Protein AF-A0A165I721-F1 (afdb_monomer_lite)

Organism: NCBI:txid1353952

Structure (mmCIF, N/CA/C/O backbone):
data_AF-A0A165I721-F1
#
_entry.id   AF-A0A165I721-F1
#
loop_
_atom_site.group_PDB
_atom_site.id
_atom_site.type_symbol
_atom_site.label_atom_id
_atom_site.label_alt_id
_atom_site.label_comp_id
_atom_site.label_asym_id
_atom_site.label_entity_id
_atom_site.label_seq_id
_atom_site.pdbx_PDB_ins_code
_atom_site.Cartn_x
_atom_site.Cartn_y
_atom_site.Cartn_z
_atom_site.occupancy
_atom_site.B_iso_or_equiv
_atom_site.auth_seq_id
_atom_site.auth_comp_id
_atom_site.auth_asym_id
_atom_site.auth_atom_id
_atom_site.pdbx_PDB_model_num
ATOM 1 N N . MET A 1 1 ? 39.866 16.553 24.365 1.00 41.62 1 MET A N 1
ATOM 2 C CA . MET A 1 1 ? 39.875 16.374 22.899 1.00 41.62 1 MET A CA 1
ATOM 3 C C . MET A 1 1 ? 40.287 14.942 22.625 1.00 41.62 1 MET A C 1
ATOM 5 O O . MET A 1 1 ? 41.476 14.657 22.635 1.00 41.62 1 MET A O 1
ATOM 9 N N . SER A 1 2 ? 39.315 14.045 22.477 1.00 32.97 2 SER A N 1
ATOM 10 C CA . SER A 1 2 ? 39.569 12.617 22.268 1.00 32.97 2 SER A CA 1
ATOM 11 C C . SER A 1 2 ? 38.750 12.161 21.070 1.00 32.97 2 SER A C 1
ATOM 13 O O . SER A 1 2 ? 37.537 12.356 21.037 1.00 32.97 2 SER A O 1
ATOM 15 N N . ALA A 1 3 ? 39.459 11.656 20.065 1.00 34.53 3 ALA A N 1
ATOM 16 C CA . ALA A 1 3 ? 38.940 11.250 18.772 1.00 34.53 3 ALA A CA 1
ATOM 17 C C . ALA A 1 3 ? 38.165 9.927 18.875 1.00 34.53 3 ALA A C 1
ATOM 19 O O . ALA A 1 3 ? 38.650 8.961 19.461 1.00 34.53 3 ALA A O 1
ATOM 20 N N . LEU A 1 4 ? 36.973 9.894 18.277 1.00 37.25 4 LEU A N 1
ATOM 21 C CA . LEU A 1 4 ? 36.196 8.683 18.026 1.00 37.25 4 LEU A CA 1
ATOM 22 C C . LEU A 1 4 ? 36.642 8.091 16.682 1.00 37.25 4 LEU A C 1
ATOM 24 O O . LEU A 1 4 ? 36.409 8.684 15.631 1.00 37.25 4 LEU A O 1
ATOM 28 N N . PHE A 1 5 ? 37.290 6.928 16.726 1.00 34.19 5 PHE A N 1
ATOM 29 C CA . PHE A 1 5 ? 37.508 6.061 15.569 1.00 34.19 5 PHE A CA 1
ATOM 30 C C . PHE A 1 5 ? 36.235 5.235 15.332 1.00 34.19 5 PHE A C 1
ATOM 32 O O . PHE A 1 5 ? 35.884 4.401 16.163 1.00 34.19 5 PHE A O 1
ATOM 39 N N . LEU A 1 6 ? 35.550 5.453 14.205 1.00 36.47 6 LEU A N 1
ATOM 40 C CA . LEU A 1 6 ? 34.553 4.519 13.678 1.00 36.47 6 LEU A CA 1
ATOM 41 C C . LEU A 1 6 ? 35.248 3.542 12.726 1.00 36.47 6 LEU A C 1
ATOM 43 O O . LEU A 1 6 ? 35.701 3.922 11.648 1.00 36.47 6 LEU A O 1
ATOM 47 N N . THR A 1 7 ? 35.318 2.277 13.126 1.00 35.72 7 THR A N 1
ATOM 48 C CA . THR A 1 7 ? 35.703 1.155 12.268 1.00 35.72 7 THR A CA 1
ATOM 49 C C . THR A 1 7 ? 34.500 0.721 11.435 1.00 35.72 7 THR A C 1
ATOM 51 O O . THR A 1 7 ? 33.523 0.210 11.978 1.00 35.72 7 THR A O 1
ATOM 54 N N . TRP A 1 8 ? 34.573 0.908 10.117 1.00 33.88 8 TRP A N 1
ATOM 55 C CA . TRP A 1 8 ? 33.674 0.262 9.161 1.00 33.88 8 TRP A CA 1
ATOM 56 C C . TRP A 1 8 ? 34.221 -1.128 8.833 1.00 33.88 8 TRP A C 1
ATOM 58 O O . TRP A 1 8 ? 35.304 -1.260 8.266 1.00 33.88 8 TRP A O 1
ATOM 68 N N . GLN A 1 9 ? 33.481 -2.161 9.219 1.00 30.95 9 GLN A N 1
ATOM 69 C CA . GLN A 1 9 ? 33.774 -3.557 8.909 1.00 30.95 9 GLN A CA 1
ATOM 70 C C . GLN A 1 9 ? 32.976 -3.941 7.654 1.00 30.95 9 GLN A C 1
ATOM 72 O O . GLN A 1 9 ? 31.749 -3.979 7.681 1.00 30.95 9 GLN A O 1
ATOM 77 N N . LEU A 1 10 ? 33.674 -4.169 6.540 1.00 37.41 10 LEU A N 1
ATOM 78 C CA . LEU A 1 10 ? 33.115 -4.752 5.314 1.00 37.41 10 LEU A CA 1
ATOM 79 C C . LEU A 1 10 ? 32.890 -6.261 5.521 1.00 37.41 10 LEU A C 1
ATOM 81 O O . LEU A 1 10 ? 33.800 -6.920 6.032 1.00 37.41 10 LEU A O 1
ATOM 85 N N . PRO A 1 11 ? 31.758 -6.848 5.091 1.00 35.34 11 PRO A N 1
ATOM 86 C CA . PRO A 1 11 ? 31.660 -8.291 4.968 1.00 35.34 11 PRO A CA 1
ATOM 87 C C . PRO A 1 11 ? 32.423 -8.760 3.725 1.00 35.34 11 PRO A C 1
ATOM 89 O O . PRO A 1 11 ? 32.224 -8.277 2.611 1.00 35.34 11 PRO A O 1
ATOM 92 N N . THR A 1 12 ? 33.311 -9.721 3.947 1.00 35.66 12 THR A N 1
ATOM 93 C CA . THR A 1 12 ? 34.029 -10.501 2.941 1.00 35.66 12 THR A CA 1
ATOM 94 C C . THR A 1 12 ? 33.061 -11.340 2.107 1.00 35.66 12 THR A C 1
ATOM 96 O O . THR A 1 12 ? 32.287 -12.118 2.662 1.00 35.66 12 THR A O 1
ATOM 99 N N . LEU A 1 13 ? 33.147 -11.217 0.779 1.00 34.25 13 LEU A N 1
ATOM 100 C CA . LEU A 1 13 ? 32.562 -12.147 -0.189 1.00 34.25 13 LEU A CA 1
ATOM 101 C C . LEU A 1 13 ? 33.213 -13.524 -0.013 1.00 34.25 13 LEU A C 1
ATOM 103 O O . LEU A 1 13 ? 34.342 -13.743 -0.450 1.00 34.25 13 LEU A O 1
ATOM 107 N N . ALA A 1 14 ? 32.497 -14.431 0.643 1.00 35.09 14 ALA A N 1
ATOM 108 C CA . ALA A 1 14 ? 32.771 -15.856 0.610 1.00 35.09 14 ALA A CA 1
ATOM 109 C C . ALA A 1 14 ? 31.681 -16.535 -0.228 1.00 35.09 14 ALA A C 1
ATOM 111 O O . ALA A 1 14 ? 30.500 -16.433 0.086 1.00 35.09 14 ALA A O 1
ATOM 112 N N . ASP A 1 15 ? 32.135 -17.171 -1.304 1.00 40.34 15 ASP A N 1
ATOM 113 C CA . ASP A 1 15 ? 31.728 -18.506 -1.740 1.00 40.34 15 ASP A CA 1
ATOM 114 C C . ASP A 1 15 ? 30.214 -18.792 -1.805 1.00 40.34 15 ASP A C 1
ATOM 116 O O . ASP A 1 15 ? 29.583 -19.204 -0.833 1.00 40.34 15 ASP A O 1
ATOM 120 N N . ALA A 1 16 ? 29.633 -18.626 -2.996 1.00 35.47 16 ALA A N 1
ATOM 121 C CA . ALA A 1 16 ? 28.347 -19.221 -3.340 1.00 35.47 16 ALA A CA 1
ATOM 122 C C . ALA A 1 16 ? 28.548 -20.094 -4.573 1.00 35.47 16 ALA A C 1
ATOM 124 O O . ALA A 1 16 ? 28.790 -19.612 -5.683 1.00 35.47 16 ALA A O 1
ATOM 125 N N . GLY A 1 17 ? 28.527 -21.397 -4.310 1.00 31.94 17 GLY A N 1
ATOM 126 C CA . GLY A 1 17 ? 28.775 -22.451 -5.265 1.00 31.94 17 GLY A CA 1
ATOM 127 C C . GLY A 1 17 ? 27.776 -22.480 -6.413 1.00 31.94 17 GLY A C 1
ATOM 128 O O . GLY A 1 17 ? 26.607 -22.117 -6.301 1.00 31.94 17 GLY A O 1
ATOM 129 N N . VAL A 1 18 ? 28.299 -22.992 -7.518 1.00 46.69 18 VAL A N 1
ATOM 130 C CA . VAL A 1 18 ? 27.568 -23.584 -8.630 1.00 46.69 18 VAL A CA 1
ATOM 131 C C . VAL A 1 18 ? 26.555 -24.592 -8.079 1.00 46.69 18 VAL A C 1
ATOM 133 O O . VAL A 1 18 ? 26.940 -25.606 -7.498 1.00 46.69 18 VAL A O 1
ATOM 136 N N . GLN A 1 19 ? 25.269 -24.321 -8.276 1.00 35.66 19 GLN A N 1
ATOM 137 C CA . GLN A 1 19 ? 24.230 -25.341 -8.252 1.00 35.66 19 GLN A CA 1
ATOM 138 C C . GLN A 1 19 ? 23.415 -25.219 -9.534 1.00 35.66 19 GLN A C 1
ATOM 140 O O . GLN A 1 19 ? 22.628 -24.290 -9.709 1.00 35.66 19 GLN A O 1
ATOM 145 N N . ASP A 1 20 ? 23.659 -26.181 -10.425 1.00 43.75 20 ASP A N 1
ATOM 146 C CA . ASP A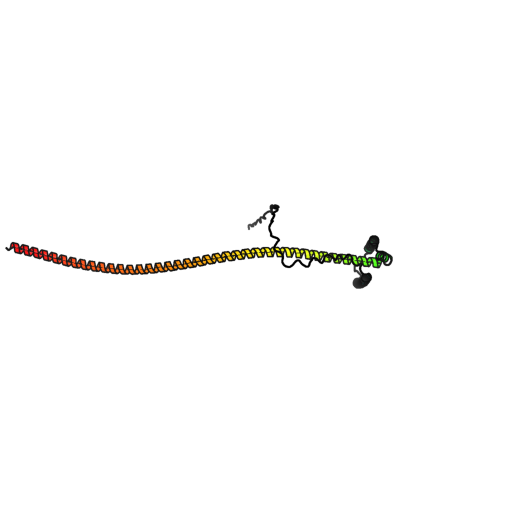 1 20 ? 22.724 -26.606 -11.456 1.00 43.75 20 ASP A CA 1
ATOM 147 C C . ASP A 1 20 ? 21.402 -26.971 -10.775 1.00 43.75 20 ASP A C 1
ATOM 149 O O . ASP A 1 20 ? 21.306 -27.950 -10.033 1.00 43.75 20 ASP A O 1
ATOM 153 N N . GLY A 1 21 ? 20.396 -26.133 -10.993 1.00 37.84 21 GLY A N 1
ATOM 154 C CA . GLY A 1 21 ? 19.018 -26.376 -10.605 1.00 37.84 21 GLY A CA 1
ATOM 155 C C . GLY A 1 21 ? 18.175 -26.454 -11.863 1.00 37.84 21 GLY A C 1
ATOM 156 O O . GLY A 1 21 ? 17.749 -25.430 -12.391 1.00 37.84 21 GLY A O 1
ATOM 157 N N . GLU A 1 22 ? 17.963 -27.676 -12.343 1.00 40.38 22 GLU A N 1
ATOM 158 C CA . GLU A 1 22 ? 16.930 -28.002 -13.317 1.00 40.38 22 GLU A CA 1
ATOM 159 C C . GLU A 1 22 ? 15.575 -27.470 -12.825 1.00 40.38 22 GLU A C 1
ATOM 161 O O . GLU A 1 22 ? 15.053 -27.907 -11.801 1.00 40.38 22 GLU A O 1
ATOM 166 N N . LEU A 1 23 ? 14.977 -26.548 -13.578 1.00 40.91 23 LEU A N 1
ATOM 167 C CA . LEU A 1 23 ? 13.542 -26.282 -13.523 1.00 40.91 23 LEU A CA 1
ATOM 168 C C . LEU A 1 23 ? 12.938 -26.682 -14.865 1.00 40.91 23 LEU A C 1
ATOM 170 O O . LEU A 1 23 ? 12.614 -25.869 -15.726 1.00 40.91 23 LEU A O 1
ATOM 174 N N . SER A 1 24 ? 12.829 -28.002 -15.009 1.00 44.28 24 SER A N 1
ATOM 175 C CA . SER A 1 24 ? 11.813 -28.663 -15.816 1.00 44.28 24 SER A CA 1
ATOM 176 C C . SER A 1 24 ? 10.434 -28.237 -15.312 1.00 44.28 24 SER A C 1
ATOM 178 O O . SER A 1 24 ? 10.112 -28.467 -14.147 1.00 44.28 24 SER A O 1
ATOM 180 N N . GLY A 1 25 ? 9.607 -27.680 -16.196 1.00 42.38 25 GLY A N 1
ATOM 181 C CA . GLY A 1 25 ? 8.176 -27.519 -15.943 1.00 42.38 25 GLY A CA 1
ATOM 182 C C . GLY A 1 25 ? 7.651 -26.101 -16.119 1.00 42.38 25 GLY A C 1
ATOM 183 O O . GLY A 1 25 ? 7.079 -25.543 -15.189 1.00 42.38 25 GLY A O 1
ATOM 184 N N . VAL A 1 26 ? 7.785 -25.541 -17.322 1.00 37.69 26 VAL A N 1
ATOM 185 C CA . VAL A 1 26 ? 6.783 -24.595 -17.821 1.00 37.69 26 VAL A CA 1
ATOM 186 C C . VAL A 1 26 ? 6.261 -25.158 -19.135 1.00 37.69 26 VAL A C 1
ATOM 188 O O . VAL A 1 26 ? 7.014 -25.407 -20.069 1.00 37.69 26 VAL A O 1
ATOM 191 N N . ASP A 1 27 ? 4.969 -25.443 -19.111 1.00 37.25 27 ASP A N 1
ATOM 192 C CA . ASP A 1 27 ? 4.138 -25.994 -20.169 1.00 37.25 27 ASP A CA 1
ATOM 193 C C . ASP A 1 27 ? 4.141 -25.047 -21.387 1.00 37.25 27 ASP A C 1
ATOM 195 O O . ASP A 1 27 ? 3.600 -23.943 -21.338 1.00 37.25 27 ASP A O 1
ATOM 199 N N . GLU A 1 28 ? 4.809 -25.447 -22.472 1.00 41.84 28 GLU A N 1
ATOM 200 C CA . GLU A 1 28 ? 4.981 -24.666 -23.712 1.00 41.84 28 GLU A CA 1
ATOM 201 C C . GLU A 1 28 ? 3.754 -24.718 -24.647 1.00 41.84 28 GLU A C 1
ATOM 203 O O . GLU A 1 28 ? 3.860 -24.412 -25.835 1.00 41.84 28 GLU A O 1
ATOM 208 N N . SER A 1 29 ? 2.573 -25.101 -24.150 1.00 44.00 29 SER A N 1
ATOM 209 C CA . SER A 1 29 ? 1.405 -25.364 -25.002 1.00 44.00 29 SER A CA 1
ATOM 210 C C . SER A 1 29 ? 0.403 -24.205 -25.170 1.00 44.00 29 SER A C 1
ATOM 212 O O . SER A 1 29 ? -0.446 -24.292 -26.054 1.00 44.00 29 SER A O 1
ATOM 214 N N . ASP A 1 30 ? 0.557 -23.074 -24.464 1.00 39.94 30 ASP A N 1
ATOM 215 C CA . ASP A 1 30 ? -0.438 -21.974 -24.466 1.00 39.94 30 ASP A CA 1
ATOM 216 C C . ASP A 1 30 ? 0.064 -20.600 -24.971 1.00 39.94 30 ASP A C 1
ATOM 218 O O . ASP A 1 30 ? -0.504 -19.552 -24.659 1.00 39.94 30 ASP A O 1
ATOM 222 N N . ILE A 1 31 ? 1.083 -20.568 -25.840 1.00 42.50 31 ILE A N 1
ATOM 223 C CA . ILE A 1 31 ? 1.447 -19.353 -26.605 1.00 42.50 31 ILE A CA 1
ATOM 224 C C . ILE A 1 31 ? 1.235 -19.590 -28.106 1.00 42.50 31 ILE A C 1
ATOM 226 O O . ILE A 1 31 ? 2.128 -19.442 -28.938 1.00 42.50 31 ILE A O 1
ATOM 230 N N . HIS A 1 32 ? 0.003 -19.938 -28.473 1.00 39.12 32 HIS A N 1
ATOM 231 C CA . HIS A 1 32 ? -0.486 -19.824 -29.845 1.00 39.12 32 HIS A CA 1
ATOM 232 C C . HIS A 1 32 ? -1.524 -18.707 -29.916 1.00 39.12 32 HIS A C 1
ATOM 234 O O . HIS A 1 32 ? -2.701 -18.905 -29.637 1.00 39.12 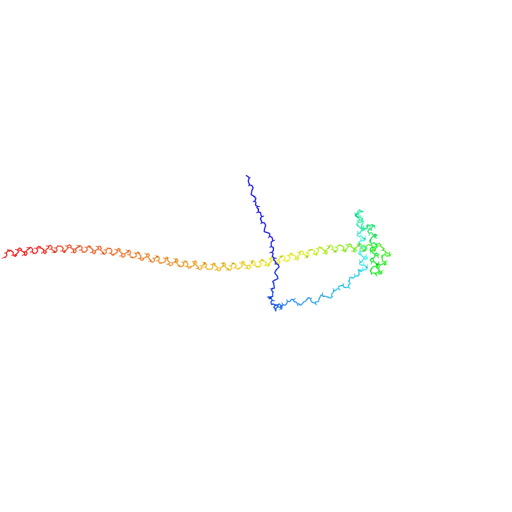32 HIS A O 1
ATOM 240 N N . GLY A 1 33 ? -1.091 -17.509 -30.310 1.00 34.53 33 GLY A N 1
ATOM 241 C CA . GLY A 1 33 ? -2.025 -16.404 -30.485 1.00 34.53 33 GLY A CA 1
ATOM 242 C C . GLY A 1 33 ? -1.369 -15.081 -30.838 1.00 34.53 33 GLY A C 1
ATOM 243 O O . GLY A 1 33 ? -1.264 -14.209 -29.991 1.00 34.53 33 GLY A O 1
ATOM 244 N N . LEU A 1 34 ? -1.047 -14.926 -32.126 1.00 39.25 34 LEU A N 1
ATOM 245 C CA . LEU A 1 34 ? -0.856 -13.648 -32.827 1.00 39.25 34 LEU A CA 1
ATOM 246 C C . LEU A 1 34 ? 0.491 -12.940 -32.588 1.00 39.25 34 LEU A C 1
ATOM 248 O O . LEU A 1 34 ? 0.642 -12.086 -31.722 1.00 39.25 34 LEU A O 1
ATOM 252 N N . GLY A 1 35 ? 1.460 -13.243 -33.459 1.00 34.66 35 GLY A N 1
ATOM 253 C CA . GLY A 1 35 ? 2.670 -12.425 -33.608 1.00 34.66 35 GLY A CA 1
ATOM 254 C C . GLY A 1 35 ? 3.786 -13.032 -34.462 1.00 34.66 35 GLY A C 1
ATOM 255 O O . GLY A 1 35 ? 4.641 -12.302 -34.950 1.00 34.66 35 GLY A O 1
ATOM 256 N N . ALA A 1 36 ? 3.773 -14.346 -34.702 1.00 36.78 36 ALA A N 1
ATOM 257 C CA . ALA A 1 36 ? 4.792 -15.040 -35.492 1.00 36.78 36 ALA A CA 1
ATOM 258 C C . ALA A 1 36 ? 4.285 -15.376 -36.904 1.00 36.78 36 ALA A C 1
ATOM 260 O O . ALA A 1 36 ? 4.042 -16.529 -37.244 1.00 36.78 36 ALA A O 1
ATOM 261 N N . SER A 1 37 ? 4.068 -14.359 -37.736 1.00 38.28 37 SER A N 1
ATOM 262 C CA . SER A 1 37 ? 3.845 -14.530 -39.179 1.00 38.28 37 SER A CA 1
ATOM 263 C C . SER A 1 37 ? 4.225 -13.249 -39.917 1.00 38.28 37 SER A C 1
ATOM 265 O O . SER A 1 37 ? 3.341 -12.606 -40.465 1.00 38.28 37 SER A O 1
ATOM 267 N N . GLN A 1 38 ? 5.504 -12.836 -39.870 1.00 37.50 38 GLN A N 1
ATOM 268 C CA . GLN A 1 38 ? 6.088 -11.889 -40.849 1.00 37.50 38 GLN A CA 1
ATOM 269 C C . GLN A 1 38 ? 7.611 -11.638 -40.725 1.00 37.50 38 GLN A C 1
ATOM 271 O O . GLN A 1 38 ? 8.084 -10.546 -41.011 1.00 37.50 38 GLN A O 1
ATOM 276 N N . LEU A 1 39 ? 8.421 -12.632 -40.338 1.00 34.75 39 LEU A N 1
ATOM 277 C CA . LEU A 1 39 ? 9.894 -12.500 -40.391 1.00 34.75 39 LEU A CA 1
ATOM 278 C C . LEU A 1 39 ? 10.595 -13.709 -41.035 1.00 34.75 39 LEU A C 1
ATOM 280 O O . LEU A 1 39 ? 11.742 -14.007 -40.724 1.00 34.75 39 LEU A O 1
ATOM 284 N N . SER A 1 40 ? 9.914 -14.389 -41.965 1.00 37.00 40 SER A N 1
ATOM 285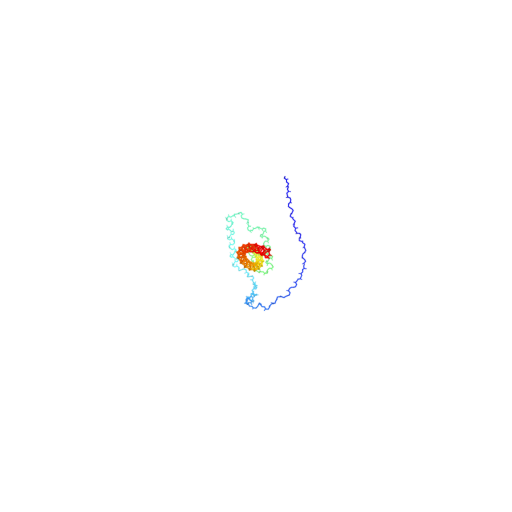 C CA . SER A 1 40 ? 10.500 -15.456 -42.795 1.00 37.00 40 SER A CA 1
ATOM 286 C C . SER A 1 40 ? 10.633 -15.065 -44.276 1.00 37.00 40 SER A C 1
ATOM 288 O O . SER A 1 40 ? 10.642 -15.935 -45.139 1.00 37.00 40 SER A O 1
ATOM 290 N N . GLU A 1 41 ? 10.767 -13.771 -44.573 1.00 38.78 41 GLU A N 1
ATOM 291 C CA . GLU A 1 41 ? 11.138 -13.249 -45.899 1.00 38.78 41 GLU A CA 1
ATOM 292 C C . GLU A 1 41 ? 12.044 -12.019 -45.729 1.00 38.78 41 GLU A C 1
ATOM 294 O O . GLU A 1 41 ? 11.656 -10.885 -45.978 1.00 38.78 41 GLU A O 1
ATOM 299 N N . ALA A 1 42 ? 13.258 -12.222 -45.219 1.00 36.38 42 ALA A N 1
ATOM 300 C CA . ALA A 1 42 ? 14.308 -11.196 -45.263 1.00 36.38 42 ALA A CA 1
ATOM 301 C C . ALA A 1 42 ? 15.718 -11.807 -45.273 1.00 36.38 42 ALA A C 1
ATOM 303 O O . ALA A 1 42 ? 16.664 -11.180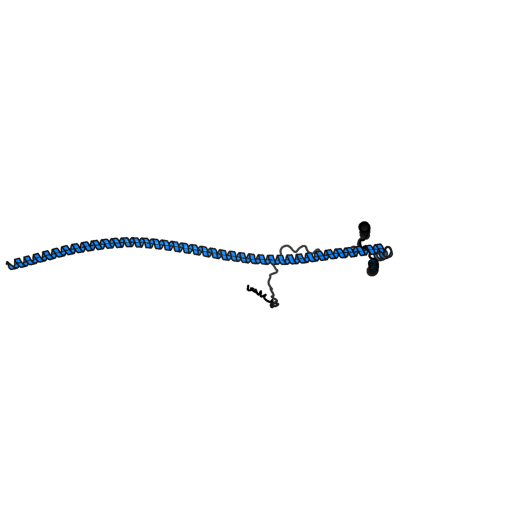 -44.809 1.00 36.38 42 ALA A O 1
ATOM 304 N N . ASN A 1 43 ? 15.858 -13.041 -45.771 1.00 36.38 43 ASN A N 1
ATOM 305 C CA . ASN A 1 43 ? 17.148 -13.735 -45.829 1.00 36.38 43 ASN A CA 1
ATOM 306 C C . ASN A 1 43 ? 17.701 -13.911 -47.253 1.00 36.38 43 ASN A C 1
ATOM 308 O O . ASN A 1 43 ? 18.696 -14.601 -47.429 1.00 36.38 43 ASN A O 1
ATOM 312 N N . ASP A 1 44 ? 17.112 -13.231 -48.240 1.00 36.59 44 ASP A N 1
ATOM 313 C CA . ASP A 1 44 ? 17.573 -13.222 -49.635 1.00 36.59 44 ASP A CA 1
ATOM 314 C C . ASP A 1 44 ? 17.937 -11.808 -50.101 1.00 36.59 44 ASP A C 1
ATOM 316 O O . ASP A 1 44 ? 17.482 -11.333 -51.131 1.00 36.59 44 ASP A O 1
ATOM 320 N N . LEU A 1 45 ? 18.779 -11.108 -49.343 1.00 36.22 45 LEU A N 1
ATOM 321 C CA . LEU A 1 45 ? 19.548 -9.978 -49.868 1.00 36.22 45 LEU A CA 1
ATOM 322 C C . LEU A 1 45 ? 20.916 -9.972 -49.194 1.00 36.22 45 LEU A C 1
ATOM 324 O O . LEU A 1 45 ? 21.243 -9.104 -48.390 1.00 36.22 45 LEU A O 1
ATOM 328 N N . VAL A 1 46 ? 21.748 -10.951 -49.546 1.00 35.50 46 VAL A N 1
ATOM 329 C CA . VAL A 1 46 ? 23.183 -10.674 -49.597 1.00 35.50 46 VAL A CA 1
ATOM 330 C C . VAL A 1 46 ? 23.343 -9.636 -50.712 1.00 35.50 46 VAL A C 1
ATOM 332 O O . VAL A 1 46 ? 23.036 -9.971 -51.860 1.00 35.50 46 VAL A O 1
ATOM 335 N N . PRO A 1 47 ? 23.804 -8.395 -50.465 1.00 35.31 47 PRO A N 1
ATOM 336 C CA . PRO A 1 47 ? 24.321 -7.592 -51.555 1.00 35.31 47 PRO A CA 1
ATOM 337 C C . PRO A 1 47 ? 25.659 -8.221 -51.954 1.00 35.31 47 PRO A C 1
ATOM 339 O O . PRO A 1 47 ? 26.735 -7.767 -51.574 1.00 35.31 47 PRO A O 1
ATOM 342 N N . SER A 1 48 ? 25.594 -9.311 -52.720 1.00 41.66 48 SER A N 1
ATOM 343 C CA . SER A 1 48 ? 26.719 -9.886 -53.457 1.00 41.66 48 SER A CA 1
ATOM 344 C C . SER A 1 48 ? 27.022 -8.985 -54.648 1.00 41.66 48 SER A C 1
ATOM 346 O O . SER A 1 48 ? 26.894 -9.395 -55.794 1.00 41.66 48 SER A O 1
ATOM 348 N N . GLN A 1 49 ? 27.320 -7.726 -54.355 1.00 36.81 49 GLN A N 1
ATOM 349 C CA . GLN A 1 49 ? 27.823 -6.686 -55.236 1.00 36.81 49 GLN A CA 1
ATOM 350 C C . GLN A 1 49 ? 27.971 -5.456 -54.339 1.00 36.81 49 GLN A C 1
ATOM 352 O O . GLN A 1 49 ? 27.055 -4.646 -54.208 1.00 36.81 49 GLN A O 1
ATOM 357 N N . LEU A 1 50 ? 29.146 -5.287 -53.719 1.00 34.38 50 LEU A N 1
ATOM 358 C CA . LEU A 1 50 ? 29.641 -3.921 -53.591 1.00 34.38 50 LEU A CA 1
ATOM 359 C C . LEU A 1 50 ? 29.672 -3.404 -55.028 1.00 34.38 50 LEU A C 1
ATOM 361 O O . LEU A 1 50 ? 30.505 -3.848 -55.821 1.00 34.38 50 LEU A O 1
ATOM 365 N N . ALA A 1 51 ? 28.695 -2.572 -55.386 1.00 38.09 51 ALA A N 1
ATOM 366 C CA . ALA A 1 51 ? 28.709 -1.873 -56.652 1.00 38.09 51 ALA A CA 1
ATOM 367 C C . ALA A 1 51 ? 30.070 -1.186 -56.738 1.00 38.09 51 ALA A C 1
ATOM 369 O O . ALA A 1 51 ? 30.416 -0.374 -55.876 1.00 38.09 51 ALA A O 1
ATOM 370 N N . ILE A 1 52 ? 30.868 -1.591 -57.725 1.00 42.69 52 ILE A N 1
ATOM 371 C CA . ILE A 1 52 ? 32.099 -0.893 -58.070 1.00 42.69 52 ILE A CA 1
ATOM 372 C C . ILE A 1 52 ? 31.674 0.570 -58.246 1.00 42.69 52 ILE A C 1
ATOM 374 O O . ILE A 1 52 ? 30.753 0.809 -59.032 1.00 42.69 52 ILE A O 1
ATOM 378 N N . PRO A 1 53 ? 32.225 1.519 -57.466 1.00 45.31 53 PRO A N 1
ATOM 379 C CA . PRO A 1 53 ? 31.747 2.889 -57.491 1.00 45.31 53 PRO A CA 1
ATOM 380 C C . PRO A 1 53 ? 31.805 3.413 -58.923 1.00 45.31 53 PRO A C 1
ATOM 382 O O . PRO A 1 53 ? 32.821 3.264 -59.605 1.00 45.31 53 PRO A O 1
ATOM 385 N N . ASP A 1 54 ? 30.675 3.955 -59.373 1.00 47.53 54 ASP A N 1
ATOM 386 C CA . ASP A 1 54 ? 30.495 4.439 -60.734 1.00 47.53 54 ASP A CA 1
ATOM 387 C C . ASP A 1 54 ? 31.600 5.448 -61.063 1.00 47.53 54 ASP A C 1
ATOM 389 O O . ASP A 1 54 ? 31.912 6.340 -60.267 1.00 47.53 54 ASP A O 1
ATOM 393 N N . TYR A 1 55 ? 32.245 5.275 -62.212 1.00 44.78 55 TYR A N 1
ATOM 394 C CA . TYR A 1 55 ? 33.454 6.015 -62.570 1.00 44.78 55 TYR A CA 1
ATOM 395 C C . TYR A 1 55 ? 33.193 7.528 -62.642 1.00 44.78 55 TYR A C 1
ATOM 397 O O . TYR A 1 55 ? 34.074 8.336 -62.334 1.00 44.78 55 TYR A O 1
ATOM 405 N N . GLU A 1 56 ? 31.959 7.906 -62.985 1.00 42.06 56 GLU A N 1
ATOM 406 C CA . GLU A 1 56 ? 31.481 9.290 -62.966 1.00 42.06 56 GLU A CA 1
ATOM 407 C C . GLU A 1 56 ? 31.355 9.842 -61.541 1.00 42.06 56 GLU A C 1
ATOM 409 O O . GLU A 1 56 ? 31.826 10.946 -61.268 1.00 42.06 56 GLU A O 1
ATOM 414 N N . LEU A 1 57 ? 30.841 9.051 -60.594 1.00 44.78 57 LEU A N 1
ATOM 415 C CA . LEU A 1 57 ? 30.721 9.451 -59.188 1.00 44.78 57 LEU A CA 1
ATOM 416 C C . LEU A 1 57 ? 32.100 9.692 -58.556 1.00 44.78 57 LEU A C 1
ATOM 418 O O . LEU A 1 57 ? 32.292 10.639 -57.790 1.00 44.78 57 LEU A O 1
ATOM 422 N N . ILE A 1 58 ? 33.083 8.857 -58.906 1.00 43.28 58 ILE A N 1
ATOM 423 C CA . ILE A 1 58 ? 34.476 9.043 -58.484 1.00 43.28 58 ILE A CA 1
ATOM 424 C C . ILE A 1 58 ? 35.045 10.318 -59.113 1.00 43.28 58 ILE A C 1
ATOM 426 O O . ILE A 1 58 ? 35.678 11.105 -58.413 1.00 43.28 58 ILE A O 1
ATOM 430 N N . ALA A 1 59 ? 34.811 10.564 -60.406 1.00 43.81 59 ALA A N 1
ATOM 431 C CA . ALA A 1 59 ? 35.279 11.775 -61.082 1.00 43.81 59 ALA A CA 1
ATOM 432 C C . ALA A 1 59 ? 34.702 13.062 -60.459 1.00 43.81 59 ALA A C 1
ATOM 434 O O . ALA A 1 59 ? 35.438 14.034 -60.267 1.00 43.81 59 ALA A O 1
ATOM 435 N N . ASP A 1 60 ? 33.430 13.052 -60.067 1.00 45.25 60 ASP A N 1
ATOM 436 C CA . ASP A 1 60 ? 32.775 14.190 -59.419 1.00 45.25 60 ASP A CA 1
ATOM 437 C C . ASP A 1 60 ? 33.274 14.419 -57.990 1.00 45.25 60 ASP A C 1
ATOM 439 O O . ASP A 1 60 ? 33.587 15.554 -57.615 1.00 45.25 60 ASP A O 1
ATOM 443 N N . LEU A 1 61 ? 33.450 13.347 -57.209 1.00 45.16 61 LEU A N 1
ATOM 444 C CA . LEU A 1 61 ? 34.074 13.417 -55.883 1.00 45.16 61 LEU A CA 1
ATOM 445 C C . LEU A 1 61 ? 35.513 13.941 -55.965 1.00 45.16 61 LEU A C 1
ATOM 447 O O . LEU A 1 61 ? 35.933 14.747 -55.131 1.00 45.16 61 LEU A O 1
ATOM 451 N N . MET A 1 62 ? 36.255 13.545 -57.000 1.00 47.94 62 MET A N 1
ATOM 452 C CA . MET A 1 62 ? 37.609 14.026 -57.259 1.00 47.94 62 MET A CA 1
ATOM 453 C C . MET A 1 62 ? 37.650 15.512 -57.619 1.00 47.94 62 MET A C 1
ATOM 455 O O . MET A 1 62 ? 38.440 16.261 -57.038 1.00 47.94 62 MET A O 1
ATOM 459 N N . ASN A 1 63 ? 36.773 15.970 -58.513 1.00 50.38 63 ASN A N 1
ATOM 460 C CA . ASN A 1 63 ? 36.666 17.386 -58.871 1.00 50.38 63 ASN A CA 1
ATOM 461 C C . ASN A 1 63 ? 36.255 18.244 -57.664 1.00 50.38 63 ASN A C 1
ATOM 463 O O . ASN A 1 63 ? 36.815 19.326 -57.439 1.00 50.38 63 ASN A O 1
ATOM 467 N N . ALA A 1 64 ? 35.320 17.749 -56.849 1.00 45.03 64 ALA A N 1
ATOM 468 C CA . ALA A 1 64 ? 34.866 18.419 -55.636 1.00 45.03 64 ALA A CA 1
ATOM 469 C C . ALA A 1 64 ? 35.990 18.539 -54.597 1.00 45.03 64 ALA A C 1
ATOM 471 O O . ALA A 1 64 ? 36.214 19.620 -54.047 1.00 45.03 64 ALA A O 1
ATOM 472 N N . ALA A 1 65 ? 36.748 17.467 -54.376 1.00 47.59 65 ALA A N 1
ATOM 473 C CA . ALA A 1 65 ? 37.810 17.447 -53.382 1.00 47.59 65 ALA A CA 1
ATOM 474 C C . ALA A 1 65 ? 39.057 18.245 -53.829 1.00 47.59 65 ALA A C 1
ATOM 476 O O . ALA A 1 65 ? 39.625 18.984 -53.023 1.00 47.59 65 ALA A O 1
ATOM 477 N N . GLN A 1 66 ? 39.421 18.245 -55.120 1.00 54.09 66 GLN A N 1
ATOM 478 C CA . GLN A 1 66 ? 40.451 19.151 -55.664 1.00 54.09 66 GLN A CA 1
ATOM 479 C C . GLN A 1 66 ? 40.039 20.628 -55.581 1.00 54.09 66 GLN A C 1
ATOM 481 O O . GLN A 1 66 ? 40.871 21.516 -55.367 1.00 54.09 66 GLN A O 1
ATOM 486 N N . SER A 1 67 ? 38.751 20.917 -55.772 1.00 52.44 67 SER A N 1
ATOM 487 C CA . SER A 1 67 ? 38.201 22.263 -55.606 1.00 52.44 67 SER A CA 1
ATOM 488 C C . SER A 1 67 ? 38.210 22.704 -54.138 1.00 52.44 67 SER A C 1
ATOM 490 O O . SER A 1 67 ? 38.508 23.864 -53.847 1.00 52.44 67 SER A O 1
ATOM 492 N N . ALA A 1 68 ? 37.919 21.793 -53.207 1.00 45.53 68 ALA A N 1
ATOM 493 C CA . ALA A 1 68 ? 37.975 22.053 -51.772 1.00 45.53 68 ALA A CA 1
ATOM 494 C C . ALA A 1 68 ? 39.415 22.290 -51.289 1.00 45.53 68 ALA A C 1
ATOM 496 O O . ALA A 1 68 ? 39.660 23.253 -50.567 1.00 45.53 68 ALA A O 1
ATOM 497 N N . TYR A 1 69 ? 40.380 21.492 -51.756 1.00 52.88 69 TYR A N 1
ATOM 498 C CA . TYR A 1 69 ? 41.792 21.649 -51.400 1.00 52.88 69 TYR A CA 1
ATOM 499 C C . TYR A 1 69 ? 42.386 22.972 -51.900 1.00 52.88 69 TYR A C 1
ATOM 501 O O . TYR A 1 69 ? 43.024 23.693 -51.134 1.00 52.88 69 TYR A O 1
ATOM 509 N N . ARG A 1 70 ? 42.104 23.355 -53.156 1.00 59.34 70 ARG A N 1
ATOM 510 C CA . ARG A 1 70 ? 42.525 24.660 -53.699 1.00 59.34 70 ARG A CA 1
ATOM 511 C C . ARG A 1 70 ? 41.951 25.827 -52.898 1.00 59.34 70 ARG A C 1
ATOM 513 O O . ARG A 1 70 ? 42.661 26.790 -52.632 1.00 59.34 70 ARG A O 1
ATOM 520 N N . ARG A 1 71 ? 40.686 25.727 -52.479 1.00 52.78 71 ARG A N 1
ATOM 521 C CA . ARG A 1 71 ? 40.049 26.734 -51.617 1.00 52.78 71 ARG A CA 1
ATOM 522 C C . ARG A 1 71 ? 40.665 26.765 -50.216 1.00 52.78 71 ARG A C 1
ATOM 524 O O . ARG A 1 71 ? 40.836 27.844 -49.668 1.00 52.78 71 ARG A O 1
ATOM 531 N N . HIS A 1 72 ? 41.054 25.615 -49.668 1.00 49.41 72 HIS A N 1
ATOM 532 C CA . HIS A 1 72 ? 41.702 25.524 -48.359 1.00 49.41 72 HIS A CA 1
ATOM 533 C C . HIS A 1 72 ? 43.116 26.135 -48.360 1.00 49.41 72 HIS A C 1
ATOM 535 O O . HIS A 1 72 ? 43.424 26.939 -47.487 1.00 49.41 72 HIS A O 1
ATOM 541 N N . GLN A 1 73 ? 43.943 25.853 -49.377 1.00 54.53 73 GLN A N 1
ATOM 542 C CA . GLN A 1 73 ? 45.279 26.461 -49.525 1.00 54.53 73 GLN A CA 1
ATOM 543 C C . GLN A 1 73 ? 45.244 27.982 -49.737 1.00 54.53 73 GLN A C 1
ATOM 545 O O . GLN A 1 73 ? 46.187 28.681 -49.374 1.00 54.53 73 GLN A O 1
ATOM 550 N N . GLN A 1 74 ? 44.168 28.507 -50.331 1.00 57.78 74 GLN A N 1
ATOM 551 C CA . GLN A 1 74 ? 43.978 29.951 -50.493 1.00 57.78 74 GLN A CA 1
ATOM 552 C C . GLN A 1 74 ? 43.648 30.662 -49.173 1.00 57.78 74 GLN A C 1
ATOM 554 O O . GLN A 1 74 ? 43.889 31.862 -49.063 1.00 57.78 74 GLN A O 1
ATOM 559 N N . VAL A 1 75 ? 43.090 29.943 -48.195 1.00 48.44 75 VAL A N 1
ATOM 560 C CA . VAL A 1 75 ? 42.679 30.490 -46.892 1.00 48.44 75 VAL A CA 1
ATOM 561 C C . VAL A 1 75 ? 43.759 30.277 -45.828 1.00 48.44 75 VAL A C 1
ATOM 563 O O . VAL A 1 75 ? 43.975 31.168 -45.010 1.00 48.44 75 VAL A O 1
ATOM 566 N N . ASP A 1 76 ? 44.472 29.149 -45.861 1.00 45.16 76 ASP A N 1
ATOM 567 C CA . ASP A 1 76 ? 45.595 28.859 -44.966 1.00 45.16 76 ASP A CA 1
ATOM 568 C C . ASP A 1 76 ? 46.777 28.244 -45.747 1.00 45.16 76 ASP A C 1
ATOM 570 O O . ASP A 1 76 ? 46.784 27.039 -46.025 1.00 45.16 76 ASP A O 1
ATOM 574 N N . PRO A 1 77 ? 47.803 29.050 -46.090 1.00 56.06 77 PRO A N 1
ATOM 575 C CA . PRO A 1 77 ? 48.997 28.578 -46.793 1.00 56.06 77 PRO A CA 1
ATOM 576 C C . PRO A 1 77 ? 49.880 27.643 -45.954 1.00 56.06 77 PRO A C 1
ATOM 578 O O . PRO A 1 77 ? 50.782 27.013 -46.501 1.00 56.06 77 PRO A O 1
ATOM 581 N N . SER A 1 78 ? 49.661 27.590 -44.635 1.00 46.78 78 SER A N 1
ATOM 582 C CA . SER A 1 78 ? 50.422 26.779 -43.678 1.00 46.78 78 SER A CA 1
ATOM 583 C C . SER A 1 78 ? 49.726 25.476 -43.286 1.00 46.78 78 SER A C 1
ATOM 585 O O . SER A 1 78 ? 50.296 24.681 -42.533 1.00 46.78 78 SER A O 1
ATOM 587 N N . ALA A 1 79 ? 48.522 25.231 -43.815 1.00 50.16 79 ALA A N 1
ATOM 588 C CA . ALA A 1 79 ? 47.837 23.960 -43.668 1.00 50.16 79 ALA A CA 1
ATOM 589 C C . ALA A 1 79 ? 48.781 22.828 -44.097 1.00 50.16 79 ALA A C 1
ATOM 591 O O . ALA A 1 79 ? 49.290 22.839 -45.222 1.00 50.16 79 ALA A O 1
ATOM 592 N N . SER A 1 80 ? 49.025 21.868 -43.192 1.00 47.28 80 SER A N 1
ATOM 593 C CA . SER A 1 80 ? 49.846 20.690 -43.496 1.00 47.28 80 SER A CA 1
ATOM 594 C C . SER A 1 80 ? 49.377 20.101 -44.822 1.00 47.28 80 SER A C 1
ATOM 596 O O . SER A 1 80 ? 48.162 19.951 -45.012 1.00 47.28 80 SER A O 1
ATOM 598 N N . PRO A 1 81 ? 50.292 19.830 -45.769 1.00 49.81 81 PRO A N 1
ATOM 599 C CA . PRO A 1 81 ? 49.878 19.317 -47.052 1.00 49.81 81 PRO A CA 1
ATOM 600 C C . PRO A 1 81 ? 49.111 18.027 -46.781 1.00 49.81 81 PRO A C 1
ATOM 602 O O . PRO A 1 81 ? 49.592 17.142 -46.082 1.00 49.81 81 PRO A O 1
ATOM 605 N N . LEU A 1 82 ? 47.915 17.914 -47.360 1.00 47.69 82 LEU A N 1
ATOM 606 C CA . LEU A 1 82 ? 47.153 16.663 -47.381 1.00 47.69 82 LEU A CA 1
ATOM 607 C C . LEU A 1 82 ? 47.991 15.500 -47.978 1.00 47.69 82 LEU A C 1
ATOM 609 O O . LEU A 1 82 ? 47.594 14.345 -47.889 1.00 47.69 82 LEU A O 1
ATOM 613 N N . PHE A 1 83 ? 49.145 15.832 -48.578 1.00 49.34 83 PHE A N 1
ATOM 614 C CA . PHE A 1 83 ? 50.096 14.974 -49.262 1.00 49.34 83 PHE A CA 1
ATOM 615 C C . PHE A 1 83 ? 51.529 15.255 -48.781 1.00 49.34 83 PHE A C 1
ATOM 617 O O . PHE A 1 83 ? 52.202 16.169 -49.255 1.00 49.34 83 PHE A O 1
ATOM 624 N N . ASP A 1 84 ? 51.990 14.453 -47.830 1.00 48.94 84 ASP A N 1
ATOM 625 C CA . ASP A 1 84 ? 53.402 14.328 -47.470 1.00 48.94 84 ASP A CA 1
ATOM 626 C C . ASP A 1 84 ? 54.113 13.435 -48.521 1.00 48.94 84 ASP A C 1
ATOM 628 O O . ASP A 1 84 ? 53.608 12.347 -48.807 1.00 48.94 84 ASP A O 1
ATOM 632 N N . PRO A 1 85 ? 55.228 13.859 -49.156 1.00 44.12 85 PRO A N 1
ATOM 633 C CA . PRO A 1 85 ? 55.896 13.102 -50.226 1.00 44.12 85 PRO A CA 1
ATOM 634 C C . PRO A 1 85 ? 56.278 11.659 -49.861 1.00 44.12 85 PRO A C 1
ATOM 636 O O . PRO A 1 85 ? 56.216 10.765 -50.714 1.00 44.12 85 PRO A O 1
ATOM 639 N N . ASP A 1 86 ? 56.617 11.410 -48.596 1.00 46.62 86 ASP A N 1
ATOM 640 C CA . ASP A 1 86 ? 56.923 10.063 -48.106 1.00 46.62 86 ASP A CA 1
ATOM 641 C C . ASP A 1 86 ? 55.646 9.201 -48.055 1.00 46.62 86 ASP A C 1
ATOM 643 O O . ASP A 1 86 ? 55.634 8.060 -48.527 1.00 46.62 86 ASP A O 1
ATOM 647 N N . HIS A 1 87 ? 54.517 9.792 -47.644 1.00 52.34 87 HIS A N 1
ATOM 648 C CA . HIS A 1 87 ? 53.197 9.160 -47.717 1.00 52.34 87 HIS A CA 1
ATOM 649 C C . HIS A 1 87 ? 52.733 8.907 -49.157 1.00 52.34 87 HIS A C 1
ATOM 651 O O . HIS A 1 87 ? 52.069 7.899 -49.400 1.00 52.34 87 HIS A O 1
ATOM 657 N N . ILE A 1 88 ? 53.072 9.767 -50.125 1.00 48.62 88 ILE A N 1
ATOM 658 C CA . ILE A 1 88 ? 52.753 9.544 -51.549 1.00 48.62 88 ILE A CA 1
ATOM 659 C C . ILE A 1 88 ? 53.487 8.302 -52.069 1.00 48.62 88 ILE A C 1
ATOM 661 O O . ILE A 1 88 ? 52.891 7.474 -52.757 1.00 48.62 88 ILE A O 1
ATOM 665 N N . THR A 1 89 ? 54.760 8.135 -51.704 1.00 50.94 89 THR A N 1
ATOM 666 C CA . THR A 1 89 ? 55.586 6.999 -52.145 1.00 50.94 89 THR A CA 1
ATOM 667 C C . THR A 1 89 ? 55.072 5.672 -51.582 1.00 50.94 89 THR A C 1
ATOM 669 O O . THR A 1 89 ? 54.951 4.687 -52.318 1.00 50.94 89 THR A O 1
ATOM 672 N N . ASP A 1 90 ? 54.710 5.644 -50.299 1.00 53.47 90 ASP A N 1
ATOM 673 C CA . ASP A 1 90 ? 54.125 4.460 -49.664 1.00 53.47 90 ASP A CA 1
ATOM 674 C C . ASP A 1 90 ? 52.702 4.174 -50.169 1.00 53.47 90 ASP A C 1
ATOM 676 O O . ASP A 1 90 ? 52.344 3.016 -50.399 1.00 53.47 90 ASP A O 1
ATOM 680 N N . THR A 1 91 ? 51.919 5.220 -50.450 1.00 56.38 91 THR A N 1
ATOM 681 C CA . THR A 1 91 ? 50.586 5.103 -51.059 1.00 56.38 91 THR A CA 1
ATOM 682 C C . THR A 1 91 ? 50.656 4.529 -52.472 1.00 56.38 91 THR A C 1
ATOM 684 O O . THR A 1 91 ? 49.902 3.617 -52.805 1.00 56.38 91 THR A O 1
ATOM 687 N N . MET A 1 92 ? 51.597 4.993 -53.296 1.00 53.47 92 MET A N 1
ATOM 688 C CA . MET A 1 92 ? 51.823 4.469 -54.646 1.00 53.47 92 MET A CA 1
ATOM 689 C C . MET A 1 92 ? 52.297 3.014 -54.633 1.00 53.47 92 MET A C 1
ATOM 691 O O . MET A 1 92 ? 51.899 2.223 -55.493 1.00 53.47 92 MET A O 1
ATOM 695 N N . ARG A 1 93 ? 53.101 2.622 -53.636 1.00 61.75 93 ARG A N 1
ATOM 696 C CA . ARG A 1 93 ? 53.497 1.220 -53.436 1.00 61.75 93 ARG A CA 1
ATOM 697 C C . ARG A 1 93 ? 52.290 0.347 -53.084 1.00 61.75 93 ARG A C 1
ATOM 699 O O . ARG A 1 93 ? 52.081 -0.673 -53.740 1.00 61.75 93 ARG A O 1
ATOM 706 N N . ALA A 1 94 ? 51.468 0.779 -52.128 1.00 59.62 94 ALA A N 1
ATOM 707 C CA . ALA A 1 94 ? 50.247 0.076 -51.731 1.00 59.62 94 ALA A CA 1
ATOM 708 C C . ALA A 1 94 ? 49.237 -0.034 -52.889 1.00 59.62 94 ALA A C 1
ATOM 710 O O . ALA A 1 94 ? 48.629 -1.085 -53.089 1.00 59.62 94 ALA A O 1
ATOM 711 N N . LEU A 1 95 ? 49.108 1.015 -53.705 1.00 59.44 95 LEU A N 1
ATOM 712 C CA . LEU A 1 95 ? 48.270 1.027 -54.905 1.00 59.44 95 LEU A CA 1
ATOM 713 C C . LEU A 1 95 ? 48.743 0.034 -55.966 1.00 59.44 95 LEU A C 1
ATOM 715 O O . LEU A 1 95 ? 47.929 -0.691 -56.537 1.00 59.44 95 LEU A O 1
ATOM 719 N N . HIS A 1 96 ? 50.052 -0.039 -56.210 1.00 60.00 96 HIS A N 1
ATOM 720 C CA . HIS A 1 96 ? 50.627 -1.009 -57.138 1.00 60.00 96 HIS A CA 1
ATOM 721 C C . HIS A 1 96 ? 50.477 -2.456 -56.661 1.00 60.00 96 HIS A C 1
ATOM 723 O O . HIS A 1 96 ? 50.233 -3.341 -57.483 1.00 60.00 96 HIS A O 1
ATOM 729 N N . GLU A 1 97 ? 50.608 -2.712 -55.360 1.00 63.78 97 GLU A N 1
ATOM 730 C CA . GLU A 1 97 ? 50.357 -4.034 -54.779 1.00 63.78 97 GLU A CA 1
ATOM 731 C C . GLU A 1 97 ? 48.876 -4.413 -54.866 1.00 63.78 97 GLU A C 1
ATOM 733 O O . GLU A 1 97 ? 48.546 -5.509 -55.320 1.00 63.78 97 GLU A O 1
ATOM 738 N N . LEU A 1 98 ? 47.970 -3.487 -54.542 1.00 56.66 98 LEU A N 1
ATOM 739 C CA . LEU A 1 98 ? 46.531 -3.708 -54.657 1.00 56.66 98 LEU A CA 1
ATOM 740 C C . LEU A 1 98 ? 46.108 -3.958 -56.111 1.00 56.66 98 LEU A C 1
ATOM 742 O O . LEU A 1 98 ? 45.359 -4.897 -56.368 1.00 56.66 98 LEU A O 1
ATOM 746 N N . ALA A 1 99 ? 46.628 -3.186 -57.070 1.00 55.69 99 ALA A N 1
ATOM 747 C CA . ALA A 1 99 ? 46.362 -3.359 -58.501 1.00 55.69 99 ALA A CA 1
ATOM 748 C C . ALA A 1 99 ? 46.860 -4.703 -59.047 1.00 55.69 99 ALA A C 1
ATOM 750 O O . ALA A 1 99 ? 46.261 -5.259 -59.966 1.00 55.69 99 ALA A O 1
ATOM 751 N N . ARG A 1 100 ? 47.958 -5.233 -58.493 1.00 62.50 100 ARG A N 1
ATOM 752 C CA . ARG A 1 100 ? 48.453 -6.578 -58.823 1.00 62.50 100 ARG A CA 1
ATOM 753 C C . ARG A 1 100 ? 47.581 -7.677 -58.224 1.00 62.50 100 ARG A C 1
ATOM 755 O O . ARG A 1 100 ? 47.424 -8.706 -58.862 1.00 62.50 100 ARG A O 1
ATOM 762 N N . ASN A 1 101 ? 47.023 -7.456 -57.037 1.00 55.47 101 ASN A N 1
ATOM 763 C CA . ASN A 1 101 ? 46.253 -8.468 -56.312 1.00 55.47 101 ASN A CA 1
ATOM 764 C C . ASN A 1 101 ? 44.764 -8.508 -56.692 1.00 55.47 101 ASN A C 1
ATOM 766 O O . ASN A 1 101 ? 44.104 -9.510 -56.440 1.00 55.47 101 ASN A O 1
ATOM 770 N N . THR A 1 102 ? 44.217 -7.429 -57.257 1.00 54.97 102 THR A N 1
ATOM 771 C CA . THR A 1 102 ? 42.784 -7.323 -57.597 1.00 54.97 102 THR A CA 1
ATOM 772 C C . THR A 1 102 ? 42.457 -7.676 -59.050 1.00 54.97 102 THR A C 1
ATOM 774 O O . THR A 1 102 ? 41.286 -7.621 -59.412 1.00 54.97 102 THR A O 1
ATOM 777 N N . ASP A 1 103 ? 43.455 -8.013 -59.883 1.00 56.47 103 ASP A N 1
ATOM 778 C CA . ASP A 1 103 ? 43.312 -8.313 -61.325 1.00 56.47 103 ASP A CA 1
ATOM 779 C C . ASP A 1 103 ? 42.424 -7.312 -62.102 1.00 56.47 103 ASP A C 1
ATOM 781 O O . ASP A 1 103 ? 41.866 -7.604 -63.161 1.00 56.47 103 ASP A O 1
ATOM 785 N N . SER A 1 104 ? 42.309 -6.080 -61.596 1.00 53.72 104 SER A N 1
ATOM 786 C CA . SER A 1 104 ? 41.464 -5.046 -62.181 1.00 53.72 104 SER A CA 1
ATOM 787 C C . SER A 1 104 ? 42.242 -4.281 -63.246 1.00 53.72 104 SER A C 1
ATOM 789 O O . SER A 1 104 ? 43.098 -3.442 -62.947 1.00 53.72 104 SER A O 1
ATOM 791 N N . PHE A 1 105 ? 41.943 -4.578 -64.513 1.00 51.47 105 PHE A N 1
ATOM 792 C CA . PHE A 1 105 ? 42.582 -3.942 -65.667 1.00 51.47 105 PHE A CA 1
ATOM 793 C C . PHE A 1 105 ? 42.391 -2.417 -65.665 1.00 51.47 105 PHE A C 1
ATOM 795 O O . PHE A 1 105 ? 43.340 -1.685 -65.931 1.00 51.47 105 PHE A O 1
ATOM 802 N N . SER A 1 106 ? 41.205 -1.930 -65.283 1.00 56.78 106 SER A N 1
ATOM 803 C CA . SER A 1 106 ? 40.888 -0.497 -65.227 1.00 56.78 106 SER A CA 1
ATOM 804 C C . SER A 1 106 ? 41.682 0.239 -64.149 1.00 56.78 106 SER A C 1
ATOM 806 O O . SER A 1 106 ? 42.188 1.330 -64.388 1.00 56.78 106 SER A O 1
ATOM 808 N N . PHE A 1 107 ? 41.856 -0.367 -62.976 1.00 57.56 107 PHE A N 1
ATOM 809 C CA . PHE A 1 107 ? 42.624 0.239 -61.891 1.00 57.56 107 PHE A CA 1
ATOM 810 C C . PHE A 1 107 ? 44.120 0.291 -62.210 1.00 57.56 107 PHE A C 1
ATOM 812 O O . PHE A 1 107 ? 44.787 1.296 -61.971 1.00 57.56 107 PHE A O 1
ATOM 819 N N . ARG A 1 108 ? 44.642 -0.782 -62.809 1.00 59.44 108 ARG A N 1
ATOM 820 C CA . ARG A 1 108 ? 46.041 -0.868 -63.228 1.00 59.44 108 ARG A CA 1
ATOM 821 C C . ARG A 1 108 ? 46.373 0.125 -64.346 1.00 59.44 108 ARG A C 1
ATOM 823 O O . ARG A 1 108 ? 47.466 0.686 -64.331 1.00 59.44 108 ARG A O 1
ATOM 830 N N . ASP A 1 109 ? 45.437 0.358 -65.266 1.00 64.19 109 ASP A N 1
ATOM 831 C CA . ASP A 1 109 ? 45.578 1.346 -66.335 1.00 64.19 109 ASP A CA 1
ATOM 832 C C . ASP A 1 109 ? 45.648 2.770 -65.764 1.00 64.19 109 ASP A C 1
ATOM 834 O O . ASP A 1 109 ? 46.611 3.482 -66.041 1.00 64.19 109 ASP A O 1
ATOM 838 N N . ILE A 1 110 ? 44.736 3.138 -64.854 1.00 63.22 110 ILE A N 1
ATOM 839 C CA . ILE A 1 110 ? 44.692 4.468 -64.208 1.00 63.22 110 ILE A CA 1
ATOM 840 C C . ILE A 1 110 ? 45.951 4.757 -63.393 1.00 63.22 110 ILE A C 1
ATOM 842 O O . ILE A 1 110 ? 46.499 5.850 -63.488 1.00 63.22 110 ILE A O 1
ATOM 846 N N . VAL A 1 111 ? 46.458 3.777 -62.636 1.00 65.50 111 VAL A N 1
ATOM 847 C CA . VAL A 1 111 ? 47.728 3.926 -61.900 1.00 65.50 111 VAL A CA 1
ATOM 848 C C . VAL A 1 111 ? 48.898 4.213 -62.855 1.00 65.50 111 VAL A C 1
ATOM 850 O O . VAL A 1 111 ? 49.851 4.884 -62.469 1.00 65.50 111 VAL A O 1
ATOM 853 N N . SER A 1 112 ? 48.837 3.724 -64.099 1.00 66.81 112 SER A N 1
ATOM 854 C CA . SER A 1 112 ? 49.892 3.921 -65.100 1.00 66.81 112 SER A CA 1
ATOM 855 C C . SER A 1 112 ? 49.731 5.181 -65.960 1.00 66.81 112 SER A C 1
ATOM 857 O O . SER A 1 112 ? 50.740 5.745 -66.382 1.00 66.81 112 SER A O 1
ATOM 859 N N . THR A 1 113 ? 48.497 5.631 -66.214 1.00 72.56 113 THR A N 1
ATOM 860 C CA . THR A 1 113 ? 48.203 6.809 -67.053 1.00 72.56 113 THR A CA 1
ATOM 861 C C . THR A 1 113 ? 48.068 8.103 -66.257 1.00 72.56 113 THR A C 1
ATOM 863 O O . THR A 1 113 ? 48.457 9.152 -66.765 1.00 72.56 113 THR A O 1
ATOM 866 N N . ASP A 1 114 ? 47.544 8.048 -65.032 1.00 68.00 114 ASP A N 1
ATOM 867 C CA . ASP A 1 114 ? 47.335 9.214 -64.166 1.00 68.00 114 ASP A CA 1
ATOM 868 C C . ASP A 1 114 ? 47.572 8.840 -62.682 1.00 68.00 114 ASP A C 1
ATOM 870 O O . ASP A 1 114 ? 46.633 8.634 -61.900 1.00 68.00 114 ASP A O 1
ATOM 874 N N . PRO A 1 115 ? 48.850 8.691 -62.281 1.00 62.66 115 PRO A N 1
ATOM 875 C CA . PRO A 1 115 ? 49.225 8.230 -60.943 1.00 62.66 115 PRO A CA 1
ATOM 876 C C . PRO A 1 115 ? 48.798 9.195 -59.825 1.00 62.66 115 PRO A C 1
ATOM 878 O O . PRO A 1 115 ? 48.476 8.755 -58.717 1.00 62.66 115 PRO A O 1
ATOM 881 N N . ASP A 1 116 ? 48.727 10.498 -60.109 1.00 62.56 116 ASP A N 1
ATOM 882 C CA . ASP A 1 116 ? 48.285 11.512 -59.145 1.00 62.56 116 ASP A CA 1
ATOM 883 C C . ASP A 1 116 ? 46.787 11.361 -58.847 1.00 62.56 116 ASP A C 1
ATOM 885 O O . ASP A 1 116 ? 46.359 11.393 -57.688 1.00 62.56 116 ASP A O 1
ATOM 889 N N . ARG A 1 117 ? 45.980 11.106 -59.885 1.00 64.69 117 ARG A N 1
ATOM 890 C CA . ARG A 1 117 ? 44.552 10.784 -59.759 1.00 64.69 117 ARG A CA 1
ATOM 891 C C . ARG A 1 117 ? 44.318 9.480 -58.997 1.00 64.69 117 ARG A C 1
ATOM 893 O O . ARG A 1 117 ? 43.433 9.439 -58.139 1.00 64.69 117 ARG A O 1
ATOM 900 N N . ALA A 1 118 ? 45.115 8.443 -59.253 1.00 61.28 118 ALA A N 1
ATOM 901 C CA . ALA A 1 118 ? 45.032 7.178 -58.520 1.00 61.28 118 ALA A CA 1
ATOM 902 C C . ALA A 1 118 ? 45.355 7.354 -57.024 1.00 61.28 118 ALA A C 1
ATOM 904 O O . ALA A 1 118 ? 44.603 6.890 -56.163 1.00 61.28 118 ALA A O 1
ATOM 905 N N . THR A 1 119 ? 46.430 8.088 -56.717 1.00 62.03 119 THR A N 1
ATOM 906 C CA . THR A 1 119 ? 46.837 8.431 -55.344 1.00 62.03 119 THR A CA 1
ATOM 907 C C . THR A 1 119 ? 45.736 9.195 -54.624 1.00 62.03 119 THR A C 1
ATOM 909 O O . THR A 1 119 ? 45.349 8.843 -53.510 1.00 62.03 119 THR A O 1
ATOM 912 N N . PHE A 1 120 ? 45.174 10.208 -55.280 1.00 61.88 120 PHE A N 1
ATOM 913 C CA . PHE A 1 120 ? 44.115 11.029 -54.712 1.00 61.88 120 PHE A CA 1
ATOM 914 C C . PHE A 1 120 ? 42.849 10.220 -54.394 1.00 61.88 120 PHE A C 1
ATOM 916 O O . PHE A 1 120 ? 42.299 10.339 -53.299 1.00 61.88 120 PHE A O 1
ATOM 923 N N . ALA A 1 121 ? 42.398 9.376 -55.327 1.00 62.53 121 ALA A N 1
ATOM 924 C CA . ALA A 1 121 ? 41.223 8.531 -55.131 1.00 62.53 121 ALA A CA 1
ATOM 925 C C . ALA A 1 121 ? 41.423 7.535 -53.976 1.00 62.53 121 ALA A C 1
ATOM 927 O O . ALA A 1 121 ? 40.519 7.346 -53.160 1.00 62.53 121 ALA A O 1
ATOM 928 N N . TYR A 1 122 ? 42.619 6.950 -53.861 1.00 64.56 122 TYR A N 1
ATOM 929 C CA . TYR A 1 122 ? 42.953 6.060 -52.753 1.00 64.56 122 TYR A CA 1
ATOM 930 C C . TYR A 1 122 ? 42.953 6.784 -51.407 1.00 64.56 122 TYR A C 1
ATOM 932 O O . TYR A 1 122 ? 42.299 6.318 -50.478 1.00 64.56 122 TYR A O 1
ATOM 940 N N . VAL A 1 123 ? 43.622 7.937 -51.301 1.00 64.31 123 VAL A N 1
ATOM 941 C CA . VAL A 1 123 ? 43.671 8.719 -50.052 1.00 64.31 123 VAL A CA 1
ATOM 942 C C . VAL A 1 123 ? 42.275 9.192 -49.636 1.00 64.31 123 VAL A C 1
ATOM 944 O O . VAL A 1 123 ? 41.922 9.126 -48.456 1.00 64.31 123 VAL A O 1
ATOM 947 N N . ALA A 1 124 ? 41.440 9.615 -50.589 1.00 62.03 124 ALA A N 1
ATOM 948 C CA . ALA A 1 124 ? 40.050 9.978 -50.316 1.00 62.03 124 ALA A CA 1
ATOM 949 C C . ALA A 1 124 ? 39.244 8.779 -49.784 1.00 62.03 124 ALA A C 1
ATOM 951 O O . ALA A 1 124 ? 38.524 8.910 -48.792 1.00 62.03 124 ALA A O 1
ATOM 952 N N . HIS A 1 125 ? 39.405 7.601 -50.393 1.00 61.69 125 HIS A N 1
ATOM 953 C CA . HIS A 1 125 ? 38.729 6.374 -49.975 1.00 61.69 125 HIS A CA 1
ATOM 954 C C . HIS A 1 125 ? 39.189 5.889 -48.591 1.00 61.69 125 HIS A C 1
ATOM 956 O O . HIS A 1 125 ? 38.355 5.572 -47.741 1.00 61.69 125 HIS A O 1
ATOM 962 N N . THR A 1 126 ? 40.495 5.870 -48.308 1.00 65.50 126 THR A N 1
ATOM 963 C CA . THR A 1 126 ? 41.012 5.466 -46.988 1.00 65.50 126 THR A CA 1
ATOM 964 C C . THR A 1 126 ? 40.596 6.437 -45.885 1.00 65.50 126 THR A C 1
ATOM 966 O O . THR A 1 126 ? 40.239 6.003 -44.785 1.00 65.50 126 THR A O 1
ATOM 969 N N . THR A 1 127 ? 40.551 7.740 -46.179 1.00 66.88 127 THR A N 1
ATOM 970 C CA . THR A 1 127 ? 40.067 8.768 -45.244 1.00 66.88 127 THR A CA 1
ATOM 971 C C . THR A 1 127 ? 38.570 8.613 -44.970 1.00 66.88 127 THR A C 1
ATOM 973 O O . THR A 1 127 ? 38.150 8.621 -43.810 1.00 66.88 127 THR A O 1
ATOM 976 N N . ALA A 1 128 ? 37.760 8.410 -46.015 1.00 60.69 128 ALA A N 1
ATOM 977 C CA . ALA A 1 128 ? 36.324 8.167 -45.880 1.00 60.69 128 ALA A CA 1
ATOM 978 C C . ALA A 1 128 ? 36.040 6.895 -45.065 1.00 60.69 128 ALA A C 1
ATOM 980 O O . ALA A 1 128 ? 35.229 6.935 -44.140 1.00 60.69 128 ALA A O 1
ATOM 981 N N . ASN A 1 129 ? 36.768 5.805 -45.324 1.00 66.19 129 ASN A N 1
ATOM 982 C CA . ASN A 1 129 ? 36.637 4.559 -44.567 1.00 66.19 129 ASN A CA 1
ATOM 983 C C . ASN A 1 129 ? 37.060 4.712 -43.105 1.00 66.19 129 ASN A C 1
ATOM 985 O O . ASN A 1 129 ? 36.392 4.183 -42.218 1.00 66.19 129 ASN A O 1
ATOM 989 N N . SER A 1 130 ? 38.127 5.466 -42.832 1.00 66.12 130 SER A N 1
ATOM 990 C CA . SER A 1 130 ? 38.556 5.756 -41.458 1.00 66.12 130 SER A CA 1
ATOM 991 C C . SER A 1 130 ? 37.486 6.548 -40.699 1.00 66.12 130 SER A C 1
ATOM 993 O O . SER A 1 130 ? 37.158 6.226 -39.556 1.00 66.12 130 SER A O 1
ATOM 995 N N . SER A 1 131 ? 36.875 7.542 -41.352 1.00 68.81 131 SER A N 1
ATOM 996 C CA . SER A 1 131 ? 35.774 8.326 -40.781 1.00 68.81 131 SER A CA 1
ATOM 997 C C . SER A 1 131 ? 34.517 7.478 -40.548 1.00 68.81 131 SER A C 1
ATOM 999 O O . SER A 1 131 ? 33.956 7.494 -39.451 1.00 68.81 131 SER A O 1
ATOM 1001 N N . ALA A 1 132 ? 34.124 6.660 -41.529 1.00 66.50 132 ALA A N 1
ATOM 1002 C CA . ALA A 1 132 ? 33.000 5.732 -41.405 1.00 66.50 132 ALA A CA 1
ATOM 1003 C C . ALA A 1 132 ? 33.214 4.732 -40.259 1.00 66.50 132 ALA A C 1
ATOM 1005 O O . ALA A 1 132 ? 32.319 4.531 -39.441 1.00 66.50 132 ALA A O 1
ATOM 1006 N N . THR A 1 133 ? 34.424 4.180 -40.134 1.00 74.88 133 THR A N 1
ATOM 1007 C CA . THR A 1 133 ? 34.796 3.265 -39.043 1.00 74.88 133 THR A CA 1
ATOM 1008 C C . THR A 1 133 ? 34.662 3.937 -37.675 1.00 74.88 133 THR A C 1
ATOM 1010 O O . THR A 1 133 ? 34.124 3.343 -36.742 1.00 74.88 133 THR A O 1
ATOM 1013 N N . ASN A 1 134 ? 35.083 5.199 -37.543 1.00 75.94 134 ASN A N 1
ATOM 1014 C CA . ASN A 1 134 ? 34.934 5.950 -36.294 1.00 75.94 134 ASN A CA 1
ATOM 1015 C C . ASN A 1 134 ? 33.464 6.162 -35.909 1.00 75.94 134 ASN A C 1
ATOM 1017 O O . ASN A 1 134 ? 33.116 6.023 -34.734 1.00 75.94 134 ASN A O 1
ATOM 1021 N N . ILE A 1 135 ? 32.607 6.468 -36.888 1.00 80.44 135 ILE A N 1
ATOM 1022 C CA . ILE A 1 135 ? 31.163 6.637 -36.675 1.00 80.44 135 ILE A CA 1
ATOM 1023 C C . ILE A 1 135 ? 30.525 5.306 -36.267 1.00 80.44 135 ILE A C 1
ATOM 1025 O O . ILE A 1 135 ? 29.801 5.269 -35.273 1.00 80.44 135 ILE A O 1
ATOM 1029 N N . ILE A 1 136 ? 30.836 4.213 -36.969 1.00 82.44 136 ILE A N 1
ATOM 1030 C CA . ILE A 1 136 ? 30.337 2.867 -36.646 1.00 82.44 136 ILE A CA 1
ATOM 1031 C C . ILE A 1 136 ? 30.733 2.489 -35.215 1.00 82.44 136 ILE A C 1
ATOM 1033 O O . ILE A 1 136 ? 29.868 2.190 -34.398 1.00 82.44 136 ILE A O 1
ATOM 1037 N N . ASN A 1 137 ? 32.008 2.649 -34.850 1.00 83.19 137 ASN A N 1
ATOM 1038 C CA . ASN A 1 137 ? 32.492 2.359 -33.498 1.00 83.19 137 ASN A CA 1
ATOM 1039 C C . ASN A 1 137 ? 31.839 3.236 -32.413 1.00 83.19 137 ASN A C 1
ATOM 1041 O O . ASN A 1 137 ? 31.771 2.842 -31.245 1.00 83.19 137 ASN A O 1
ATOM 1045 N N . ALA A 1 138 ? 31.427 4.464 -32.739 1.00 85.38 138 ALA A N 1
ATOM 1046 C CA . ALA A 1 138 ? 30.698 5.328 -31.812 1.00 85.38 138 ALA A CA 1
ATOM 1047 C C . ALA A 1 138 ? 29.245 4.861 -31.637 1.00 85.38 138 ALA A C 1
ATOM 1049 O O . ALA A 1 138 ? 28.770 4.761 -30.503 1.00 85.38 138 ALA A O 1
ATOM 1050 N N . LEU A 1 139 ? 28.571 4.519 -32.737 1.00 90.50 139 LEU A N 1
ATOM 1051 C CA . LEU A 1 139 ? 27.208 3.986 -32.728 1.00 90.50 139 LEU A CA 1
ATOM 1052 C C . LEU A 1 139 ? 27.129 2.624 -32.032 1.00 90.50 139 LEU A C 1
ATOM 1054 O O . LEU A 1 139 ? 26.186 2.381 -31.281 1.00 90.50 139 LEU A O 1
ATOM 1058 N N . ASP A 1 140 ? 28.124 1.758 -32.208 1.00 90.88 140 ASP A N 1
ATOM 1059 C CA . ASP A 1 140 ? 28.192 0.461 -31.529 1.00 90.88 140 ASP A CA 1
ATOM 1060 C C . ASP A 1 140 ? 28.327 0.624 -30.015 1.00 90.88 140 ASP A C 1
ATOM 1062 O O . ASP A 1 140 ? 27.632 -0.048 -29.248 1.00 90.88 140 ASP A O 1
ATOM 1066 N N . ARG A 1 141 ? 29.158 1.575 -29.566 1.00 94.19 141 ARG A N 1
ATOM 1067 C CA . ARG A 1 141 ? 29.276 1.920 -28.142 1.00 94.19 141 ARG A CA 1
ATOM 1068 C C . ARG A 1 141 ? 27.961 2.449 -27.574 1.00 94.19 141 ARG A C 1
ATOM 1070 O O . ARG A 1 141 ? 27.551 2.006 -26.504 1.00 94.19 141 ARG A O 1
ATOM 1077 N N . GLN A 1 142 ? 27.281 3.343 -28.292 1.00 95.88 142 GLN A N 1
ATOM 1078 C CA . GLN A 1 142 ? 25.973 3.863 -27.876 1.00 95.88 142 GLN A CA 1
ATOM 1079 C C . GLN A 1 142 ? 24.910 2.759 -27.811 1.00 95.88 142 GLN A C 1
ATOM 1081 O O . GLN A 1 142 ? 24.181 2.663 -26.827 1.00 95.88 142 GLN A O 1
ATOM 1086 N N . ASN A 1 143 ? 24.846 1.883 -28.816 1.00 92.94 143 ASN A N 1
ATOM 1087 C CA . ASN A 1 143 ? 23.924 0.746 -28.819 1.00 92.94 143 ASN A CA 1
ATOM 1088 C C . ASN A 1 143 ? 24.201 -0.226 -27.670 1.00 92.94 143 ASN A C 1
ATOM 1090 O O . ASN A 1 143 ? 23.264 -0.752 -27.067 1.00 92.94 143 ASN A O 1
ATOM 1094 N N . HIS A 1 144 ? 25.472 -0.476 -27.358 1.00 95.38 144 HIS A N 1
ATOM 1095 C CA . HIS A 1 144 ? 25.846 -1.317 -26.229 1.00 95.38 144 HIS A CA 1
ATOM 1096 C C . HIS A 1 144 ? 25.384 -0.715 -24.895 1.00 95.38 144 HIS A C 1
ATOM 1098 O O . HIS A 1 144 ? 24.750 -1.414 -24.103 1.00 95.38 144 HIS A O 1
ATOM 1104 N N . ASP A 1 145 ? 25.619 0.582 -24.680 1.00 97.06 145 ASP A N 1
ATOM 1105 C CA . ASP A 1 145 ? 25.189 1.282 -23.466 1.00 97.06 145 ASP A CA 1
ATOM 1106 C C . ASP A 1 145 ? 23.658 1.285 -23.316 1.00 97.06 145 ASP A C 1
ATOM 1108 O O . ASP A 1 145 ? 23.129 0.903 -22.272 1.00 97.06 145 ASP A O 1
ATOM 1112 N N . LEU A 1 146 ? 22.920 1.578 -24.393 1.00 97.12 146 LEU A N 1
ATOM 1113 C CA . LEU A 1 146 ? 21.453 1.523 -24.395 1.00 97.12 146 LEU A CA 1
ATOM 1114 C C . LEU A 1 146 ? 20.915 0.128 -24.050 1.00 97.12 146 LEU A C 1
ATOM 1116 O O . LEU A 1 146 ? 19.923 0.005 -23.328 1.00 97.12 146 LEU A O 1
ATOM 1120 N N . ARG A 1 147 ? 21.567 -0.944 -24.518 1.00 97.69 147 ARG A N 1
ATOM 1121 C CA . ARG A 1 147 ? 21.189 -2.322 -24.159 1.00 97.69 147 ARG A CA 1
ATOM 1122 C C . ARG A 1 147 ? 21.407 -2.606 -22.674 1.00 97.69 147 ARG A C 1
ATOM 1124 O O . ARG A 1 147 ? 20.573 -3.280 -22.066 1.00 97.69 147 ARG A O 1
ATOM 1131 N N . ILE A 1 148 ? 22.487 -2.091 -22.085 1.00 98.00 148 ILE A N 1
ATOM 1132 C CA . ILE A 1 148 ? 22.741 -2.201 -20.642 1.00 98.00 148 ILE A CA 1
ATOM 1133 C C . ILE A 1 148 ? 21.671 -1.432 -19.864 1.00 98.00 148 ILE A C 1
ATOM 1135 O O . ILE A 1 148 ? 21.042 -2.008 -18.977 1.00 98.00 148 ILE A O 1
ATOM 1139 N N . GLN A 1 149 ? 21.403 -0.176 -20.230 1.00 97.81 149 GLN A N 1
ATOM 1140 C CA . GLN A 1 149 ? 20.377 0.646 -19.582 1.00 97.81 149 GLN A CA 1
ATOM 1141 C C . GLN A 1 149 ? 18.995 -0.016 -19.645 1.00 97.81 149 GLN A C 1
ATOM 1143 O O . GLN A 1 149 ? 18.301 -0.091 -18.631 1.00 97.81 149 GLN A O 1
ATOM 1148 N N . LEU A 1 150 ? 18.618 -0.575 -20.802 1.00 98.12 150 LEU A N 1
ATOM 1149 C CA . LEU A 1 150 ? 17.362 -1.308 -20.967 1.00 98.12 150 LEU A CA 1
ATOM 1150 C C . LEU A 1 150 ? 17.290 -2.536 -20.049 1.00 98.12 150 LEU A C 1
ATOM 1152 O O . LEU A 1 150 ? 16.244 -2.798 -19.452 1.00 98.12 150 LEU A O 1
ATOM 1156 N N . ARG A 1 151 ? 18.386 -3.292 -19.915 1.00 98.25 151 ARG A N 1
ATOM 1157 C CA . ARG A 1 151 ? 18.448 -4.445 -19.006 1.00 98.25 151 ARG A CA 1
ATOM 1158 C C . ARG A 1 151 ? 18.285 -4.011 -17.550 1.00 98.25 151 ARG A C 1
ATOM 1160 O O . ARG A 1 151 ? 17.493 -4.619 -16.835 1.00 98.25 151 ARG A O 1
ATOM 1167 N N . THR A 1 152 ? 18.982 -2.959 -17.131 1.00 98.44 152 THR A N 1
ATOM 1168 C CA . THR A 1 152 ? 18.875 -2.404 -15.775 1.00 98.44 152 THR A CA 1
ATOM 1169 C C . THR A 1 152 ? 17.457 -1.921 -15.488 1.00 98.44 152 THR A C 1
ATOM 1171 O O . THR A 1 152 ? 16.880 -2.306 -14.477 1.00 98.44 152 THR A O 1
ATOM 1174 N N . ALA A 1 153 ? 16.850 -1.166 -16.408 1.00 97.75 153 ALA A N 1
ATOM 1175 C CA . ALA A 1 153 ? 15.480 -0.684 -16.262 1.00 97.75 153 ALA A CA 1
ATOM 1176 C C . ALA A 1 153 ? 14.472 -1.837 -16.133 1.00 97.75 153 ALA A C 1
ATOM 1178 O O . ALA A 1 153 ? 13.584 -1.783 -15.286 1.00 97.75 153 ALA A O 1
ATOM 1179 N N . ARG A 1 154 ? 14.630 -2.912 -16.918 1.00 98.31 154 ARG A N 1
ATOM 1180 C CA . ARG A 1 154 ? 13.787 -4.114 -16.806 1.00 98.31 154 ARG A CA 1
ATOM 1181 C C . ARG A 1 154 ? 13.910 -4.779 -15.438 1.00 98.31 154 ARG A C 1
ATOM 1183 O O . ARG A 1 154 ? 12.889 -5.105 -14.846 1.00 98.31 154 ARG A O 1
ATOM 1190 N N . LEU A 1 155 ? 15.130 -4.933 -14.920 1.00 98.31 155 LEU A N 1
ATOM 1191 C CA . LEU A 1 155 ? 15.348 -5.482 -13.577 1.00 98.31 155 LEU A CA 1
ATOM 1192 C C . LEU A 1 155 ? 14.700 -4.603 -12.499 1.00 98.31 155 LEU A C 1
ATOM 1194 O O . LEU A 1 155 ? 14.023 -5.125 -11.617 1.00 98.31 155 LEU A O 1
ATOM 1198 N N . SER A 1 156 ? 14.840 -3.279 -12.602 1.00 98.31 156 SER A N 1
ATOM 1199 C CA . SER A 1 156 ? 14.183 -2.340 -11.687 1.00 98.31 156 SER A CA 1
ATOM 1200 C C . SER A 1 156 ? 12.657 -2.428 -11.753 1.00 98.31 156 SER A C 1
ATOM 1202 O O . SER A 1 156 ? 12.014 -2.399 -10.710 1.00 98.31 156 SER A O 1
ATOM 1204 N N . ILE A 1 157 ? 12.067 -2.576 -12.944 1.00 98.25 157 ILE A N 1
ATOM 1205 C CA . ILE A 1 157 ? 10.614 -2.757 -13.101 1.00 98.25 157 ILE A CA 1
ATOM 1206 C C . ILE A 1 157 ? 10.154 -4.052 -12.428 1.00 98.25 157 ILE A C 1
ATOM 1208 O O . ILE A 1 157 ? 9.168 -4.031 -11.693 1.00 98.25 157 ILE A O 1
ATOM 1212 N N . THR A 1 158 ? 10.863 -5.164 -12.638 1.00 97.94 158 THR A N 1
ATOM 1213 C CA . THR A 1 158 ? 10.534 -6.439 -11.985 1.00 97.94 158 THR A CA 1
ATOM 1214 C C . THR A 1 158 ? 10.599 -6.311 -10.465 1.00 97.94 158 THR A C 1
ATOM 1216 O O . THR A 1 158 ? 9.668 -6.735 -9.782 1.00 97.94 158 THR A O 1
ATOM 1219 N N . GLN A 1 159 ? 11.645 -5.666 -9.938 1.00 98.06 159 GLN A N 1
ATOM 1220 C CA . GLN A 1 159 ? 11.786 -5.436 -8.501 1.00 98.06 159 GLN A CA 1
ATOM 1221 C C . GLN A 1 159 ? 10.639 -4.580 -7.952 1.00 98.06 159 GLN A C 1
ATOM 1223 O O . GLN A 1 159 ? 9.961 -4.996 -7.020 1.00 98.06 159 GLN A O 1
ATOM 1228 N N . LEU A 1 160 ? 10.360 -3.431 -8.573 1.00 98.25 160 LEU A N 1
ATOM 1229 C CA . LEU A 1 160 ? 9.273 -2.543 -8.152 1.00 98.25 160 LEU A CA 1
ATOM 1230 C C . LEU A 1 160 ? 7.903 -3.225 -8.229 1.00 98.25 160 LEU A C 1
ATOM 1232 O O . LEU A 1 160 ? 7.038 -2.956 -7.403 1.00 98.25 160 LEU A O 1
ATOM 1236 N N . THR A 1 161 ? 7.698 -4.113 -9.202 1.00 98.50 161 THR A N 1
ATOM 1237 C CA . THR A 1 161 ? 6.459 -4.892 -9.324 1.00 98.50 161 THR A CA 1
ATOM 1238 C C . THR A 1 161 ? 6.317 -5.879 -8.165 1.00 98.50 161 THR A C 1
ATOM 1240 O O . THR A 1 161 ? 5.245 -5.964 -7.569 1.00 98.50 161 THR A O 1
ATOM 1243 N N . SER A 1 162 ? 7.401 -6.574 -7.805 1.00 98.19 162 SER A N 1
ATOM 1244 C CA . SER A 1 162 ? 7.440 -7.463 -6.639 1.00 98.19 162 SER A CA 1
ATOM 1245 C C . SER A 1 162 ? 7.197 -6.700 -5.334 1.00 98.19 162 SER A C 1
ATOM 1247 O O . SER A 1 162 ? 6.377 -7.118 -4.518 1.00 98.19 162 SER A O 1
ATOM 1249 N N . ASP A 1 163 ? 7.865 -5.561 -5.149 1.00 98.25 163 ASP A N 1
ATOM 1250 C CA . ASP A 1 163 ? 7.713 -4.728 -3.953 1.00 98.25 163 ASP A CA 1
ATOM 1251 C C . ASP A 1 163 ? 6.280 -4.189 -3.833 1.00 98.25 163 ASP A C 1
ATOM 1253 O O . ASP A 1 163 ? 5.699 -4.184 -2.749 1.00 98.25 163 ASP A O 1
ATOM 1257 N N . ASN A 1 164 ? 5.668 -3.791 -4.953 1.00 98.06 164 ASN A N 1
ATOM 1258 C CA . ASN A 1 164 ? 4.280 -3.330 -4.979 1.00 98.06 164 ASN A CA 1
ATOM 1259 C C . ASN A 1 164 ? 3.301 -4.459 -4.621 1.00 98.06 164 ASN A C 1
ATOM 1261 O O . ASN A 1 164 ? 2.403 -4.246 -3.811 1.00 98.06 164 ASN A O 1
ATOM 1265 N N . ALA A 1 165 ? 3.506 -5.675 -5.135 1.00 98.00 165 ALA A N 1
ATOM 1266 C CA . ALA A 1 165 ? 2.700 -6.834 -4.746 1.00 98.00 165 ALA A CA 1
ATOM 1267 C C . ALA A 1 165 ? 2.826 -7.143 -3.241 1.00 98.00 165 ALA A C 1
ATOM 1269 O O . ALA A 1 165 ? 1.821 -7.381 -2.571 1.00 98.00 165 ALA A O 1
ATOM 1270 N N . ALA A 1 166 ? 4.039 -7.065 -2.684 1.00 98.31 166 ALA A N 1
ATOM 1271 C CA . ALA A 1 166 ? 4.266 -7.250 -1.251 1.00 98.31 166 ALA A CA 1
ATOM 1272 C C . ALA A 1 166 ? 3.562 -6.172 -0.406 1.00 98.31 166 ALA A C 1
ATOM 1274 O O . ALA A 1 166 ? 2.933 -6.490 0.602 1.00 98.31 166 ALA A O 1
ATOM 1275 N N . LEU A 1 167 ? 3.615 -4.906 -0.830 1.00 98.38 167 LEU A N 1
ATOM 1276 C CA . LEU A 1 167 ? 2.909 -3.809 -0.160 1.00 98.38 167 LEU A CA 1
ATOM 1277 C C . LEU A 1 167 ? 1.385 -3.964 -0.240 1.00 98.38 167 LEU A C 1
ATOM 1279 O O . LEU A 1 167 ? 0.697 -3.723 0.748 1.00 98.38 167 LEU A O 1
ATOM 1283 N N . GLN A 1 168 ? 0.846 -4.398 -1.380 1.00 98.44 168 GLN A N 1
ATOM 1284 C CA . GLN A 1 168 ? -0.587 -4.679 -1.524 1.00 98.44 168 GLN A CA 1
ATOM 1285 C C . GLN A 1 168 ? -1.045 -5.797 -0.584 1.00 98.44 168 GLN A C 1
ATOM 1287 O O . GLN A 1 168 ? -2.114 -5.685 0.025 1.00 98.44 168 GLN A O 1
ATOM 1292 N N . GLN A 1 169 ? -0.224 -6.836 -0.407 1.00 98.12 169 GLN A N 1
ATOM 1293 C CA . GLN A 1 169 ? -0.507 -7.886 0.567 1.00 98.12 169 GLN A CA 1
ATOM 1294 C C . GLN A 1 169 ? -0.505 -7.331 1.997 1.00 98.12 169 GLN A C 1
ATOM 1296 O O . GLN A 1 169 ? -1.467 -7.544 2.728 1.00 98.12 169 GLN A O 1
ATOM 1301 N N . GLN A 1 170 ? 0.505 -6.537 2.370 1.00 98.44 170 GLN A N 1
ATOM 1302 C CA . GLN A 1 170 ? 0.565 -5.906 3.695 1.00 98.44 170 GLN A CA 1
ATOM 1303 C C . GLN A 1 170 ? -0.644 -5.003 3.976 1.00 98.44 170 GLN A C 1
ATOM 1305 O O . GLN A 1 170 ? -1.161 -5.003 5.090 1.00 98.44 170 GLN A O 1
ATOM 1310 N N . ILE A 1 171 ? -1.115 -4.248 2.979 1.00 98.25 171 ILE A N 1
ATOM 1311 C CA . ILE A 1 171 ? -2.325 -3.419 3.103 1.00 98.25 171 ILE A CA 1
ATOM 1312 C C . ILE A 1 171 ? -3.563 -4.293 3.327 1.00 98.25 171 ILE A C 1
ATOM 1314 O O . ILE A 1 171 ? -4.412 -3.949 4.149 1.00 98.25 171 ILE A O 1
ATOM 1318 N N . THR A 1 172 ? -3.667 -5.415 2.615 1.00 98.31 172 THR A N 1
ATOM 1319 C CA . THR A 1 172 ? -4.781 -6.363 2.757 1.00 98.31 172 THR A CA 1
ATOM 1320 C C . THR A 1 172 ? -4.804 -6.967 4.159 1.00 98.31 172 THR A C 1
ATOM 1322 O O . THR A 1 172 ? -5.840 -6.934 4.822 1.00 98.31 172 THR A O 1
ATOM 1325 N N . ASP A 1 173 ? -3.651 -7.427 4.647 1.00 98.12 173 ASP A N 1
ATOM 1326 C CA . ASP A 1 173 ? -3.511 -8.007 5.984 1.00 98.12 173 ASP A CA 1
ATOM 1327 C C . ASP A 1 173 ? -3.823 -6.969 7.076 1.00 98.12 173 ASP A C 1
ATOM 1329 O O . ASP A 1 173 ? -4.570 -7.246 8.015 1.00 98.12 173 ASP A O 1
ATOM 1333 N N . ALA A 1 174 ? -3.311 -5.741 6.931 1.00 98.00 174 ALA A N 1
ATOM 1334 C CA . ALA A 1 174 ? -3.589 -4.648 7.861 1.00 98.00 174 ALA A CA 1
ATOM 1335 C C . ALA A 1 174 ? -5.072 -4.242 7.876 1.00 98.00 174 ALA A C 1
ATOM 1337 O O . ALA A 1 174 ? -5.608 -3.929 8.938 1.00 98.00 174 ALA A O 1
ATOM 1338 N N . SER A 1 175 ? -5.744 -4.267 6.723 1.00 98.31 175 SER A N 1
ATOM 1339 C CA . SER A 1 175 ? -7.176 -3.962 6.632 1.00 98.31 175 SER A CA 1
ATOM 1340 C C . SER A 1 175 ? -8.008 -5.042 7.325 1.00 98.31 175 SER A C 1
ATOM 1342 O O . SER A 1 175 ? -8.883 -4.716 8.122 1.00 98.31 175 SER A O 1
ATOM 1344 N N . ALA A 1 176 ? -7.677 -6.321 7.111 1.00 97.75 176 ALA A N 1
ATOM 1345 C CA . ALA A 1 176 ? -8.334 -7.428 7.804 1.00 97.75 176 ALA A CA 1
ATOM 1346 C C . ALA A 1 176 ? -8.150 -7.336 9.327 1.00 97.75 176 ALA A C 1
ATOM 1348 O O . ALA A 1 176 ? -9.095 -7.562 10.081 1.00 97.75 176 ALA A O 1
ATOM 1349 N N . GLN A 1 177 ? -6.953 -6.960 9.791 1.00 97.81 177 GLN A N 1
ATOM 1350 C CA . GLN A 1 177 ? -6.705 -6.760 11.219 1.00 97.81 177 GLN A CA 1
ATOM 1351 C C . GLN A 1 177 ? -7.512 -5.587 11.782 1.00 97.81 177 GLN A C 1
ATOM 1353 O O . GLN A 1 177 ? -8.081 -5.697 12.864 1.00 97.81 177 GLN A O 1
ATOM 1358 N N . HIS A 1 178 ? -7.589 -4.477 11.050 1.00 98.06 178 HIS A N 1
ATOM 1359 C CA . HIS A 1 178 ? -8.384 -3.327 11.461 1.00 98.06 178 HIS A CA 1
ATOM 1360 C C . HIS A 1 178 ? -9.873 -3.678 11.604 1.00 98.06 178 HIS A C 1
ATOM 1362 O O . HIS A 1 178 ? -10.503 -3.229 12.559 1.00 98.06 178 HIS A O 1
ATOM 1368 N N . ASP A 1 179 ? -10.428 -4.502 10.714 1.00 97.81 179 ASP A N 1
ATOM 1369 C CA . ASP A 1 179 ? -11.821 -4.953 10.818 1.00 97.81 179 ASP A CA 1
ATOM 1370 C C . ASP A 1 179 ? -12.044 -5.799 12.084 1.00 97.81 179 ASP A C 1
ATOM 1372 O O . ASP A 1 179 ? -13.002 -5.569 12.825 1.00 97.81 179 ASP A O 1
ATOM 1376 N N . VAL A 1 180 ? -11.106 -6.702 12.405 1.00 98.31 180 VAL A N 1
ATOM 1377 C CA . VAL A 1 180 ? -11.123 -7.469 13.665 1.00 98.31 180 VAL A CA 1
ATOM 1378 C C . VAL A 1 180 ? -11.069 -6.542 14.881 1.00 98.31 180 VAL A C 1
ATOM 1380 O O . VAL A 1 180 ? -11.822 -6.727 15.839 1.00 98.31 180 VAL A O 1
ATOM 1383 N N . ASP A 1 181 ? -10.197 -5.536 14.856 1.00 97.69 181 ASP A N 1
ATOM 1384 C CA . ASP A 1 181 ? -10.058 -4.582 15.956 1.00 97.69 181 ASP A CA 1
ATOM 1385 C C . ASP A 1 181 ? -11.332 -3.730 16.120 1.00 97.69 181 ASP A C 1
ATOM 1387 O O . ASP A 1 181 ? -11.760 -3.458 17.246 1.00 97.69 181 ASP A O 1
ATOM 1391 N N . GLN A 1 182 ? -11.982 -3.336 15.018 1.00 98.25 182 GLN A N 1
ATOM 1392 C CA . GLN A 1 182 ? -13.258 -2.617 15.057 1.00 98.25 182 GLN A CA 1
ATOM 1393 C C . GLN A 1 182 ? -14.378 -3.456 15.673 1.00 98.25 182 GLN A C 1
ATOM 1395 O O . GLN A 1 182 ? -15.124 -2.945 16.517 1.00 98.25 182 GLN A O 1
ATOM 1400 N N . ASP A 1 183 ? -14.472 -4.733 15.304 1.00 97.88 183 ASP A N 1
ATOM 1401 C CA . ASP A 1 183 ? -15.442 -5.658 15.889 1.00 97.88 183 ASP A CA 1
ATOM 1402 C C . ASP A 1 183 ? -15.202 -5.836 17.394 1.00 97.88 183 ASP A C 1
ATOM 1404 O O . ASP A 1 183 ? -16.137 -5.723 18.189 1.00 97.88 183 ASP A O 1
ATOM 1408 N N . GLN A 1 184 ? -13.943 -5.989 17.820 1.00 98.12 184 GLN A N 1
ATOM 1409 C CA . GLN A 1 184 ? -13.598 -6.066 19.245 1.00 98.12 184 GLN A CA 1
ATOM 1410 C C . GLN A 1 184 ? -13.995 -4.803 20.016 1.00 98.12 184 GLN A C 1
ATOM 1412 O O . GLN A 1 184 ? -14.533 -4.889 21.123 1.00 98.12 184 GLN A O 1
ATOM 1417 N N . VAL A 1 185 ? -13.749 -3.617 19.453 1.00 98.44 185 VAL A N 1
ATOM 1418 C CA . VAL A 1 185 ? -14.151 -2.347 20.077 1.00 98.44 185 VAL A CA 1
ATOM 1419 C C . VAL A 1 185 ? -15.672 -2.253 20.193 1.00 9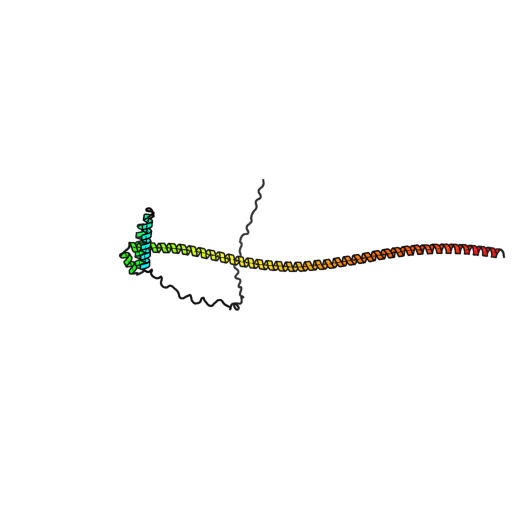8.44 185 VAL A C 1
ATOM 1421 O O . VAL A 1 185 ? -16.178 -1.784 21.218 1.00 98.44 185 VAL A O 1
ATOM 1424 N N . ARG A 1 186 ? -16.409 -2.716 19.177 1.00 98.38 186 ARG A N 1
ATOM 1425 C CA . ARG A 1 186 ? -17.875 -2.756 19.195 1.00 98.38 186 ARG A CA 1
ATOM 1426 C C . ARG A 1 186 ? -18.386 -3.667 20.310 1.00 98.38 186 ARG A C 1
ATOM 1428 O O . ARG A 1 186 ? -19.191 -3.217 21.126 1.00 98.38 186 ARG A O 1
ATOM 1435 N N . ASP A 1 187 ? -17.852 -4.879 20.404 1.00 98.25 187 ASP A N 1
ATOM 1436 C CA . ASP A 1 187 ? -18.228 -5.865 21.421 1.00 98.25 187 ASP A CA 1
ATOM 1437 C C . ASP A 1 187 ? -17.920 -5.365 22.841 1.00 98.25 187 ASP A C 1
ATOM 1439 O O . ASP A 1 187 ? -18.759 -5.455 23.742 1.00 98.25 187 ASP A O 1
ATOM 1443 N N . LEU A 1 188 ? -16.746 -4.760 23.054 1.00 98.25 188 LEU A N 1
ATOM 1444 C CA . LEU A 1 188 ? -16.398 -4.124 24.331 1.00 98.25 188 LEU A CA 1
ATOM 1445 C C . LEU A 1 188 ? -17.342 -2.960 24.668 1.00 98.25 188 LEU A C 1
ATOM 1447 O O . LEU A 1 188 ? -17.710 -2.770 25.831 1.00 98.25 188 LEU A O 1
ATOM 1451 N N . GLY A 1 189 ? -17.763 -2.189 23.663 1.00 98.38 189 GLY A N 1
ATOM 1452 C CA . GLY A 1 189 ? -18.764 -1.134 23.811 1.00 98.38 189 GLY A CA 1
ATOM 1453 C C . GLY A 1 189 ? -20.124 -1.671 24.268 1.00 98.38 189 GLY A C 1
ATOM 1454 O O . GLY A 1 189 ? -20.740 -1.101 25.177 1.00 98.38 189 GLY A O 1
ATOM 1455 N N . GLU A 1 190 ? -20.571 -2.788 23.695 1.00 98.31 190 GLU A N 1
ATOM 1456 C CA . GLU A 1 190 ? -21.806 -3.476 24.090 1.00 98.31 190 GLU A CA 1
ATOM 1457 C C . GLU A 1 190 ? -21.714 -4.014 25.526 1.00 98.31 190 GLU A C 1
ATOM 1459 O O . GLU A 1 190 ? -22.601 -3.742 26.341 1.00 98.31 190 GLU A O 1
ATOM 1464 N N . GLN A 1 191 ? -20.607 -4.671 25.885 1.00 98.12 191 GLN A N 1
ATOM 1465 C CA . GLN A 1 191 ? -20.362 -5.163 27.248 1.00 98.12 191 GLN A CA 1
ATOM 1466 C C . GLN A 1 191 ? -20.352 -4.033 28.284 1.00 98.12 191 GLN A C 1
ATOM 1468 O O . GLN A 1 191 ? -20.923 -4.167 29.370 1.00 98.12 191 GLN A O 1
ATOM 1473 N N . LEU A 1 192 ? -19.734 -2.895 27.958 1.00 98.25 192 LEU A N 1
ATOM 1474 C CA . LEU A 1 192 ? -19.717 -1.731 28.841 1.00 98.25 192 LEU A CA 1
ATOM 1475 C C . LEU A 1 192 ? -21.121 -1.140 29.022 1.00 98.25 192 LEU A C 1
ATOM 1477 O O . LEU A 1 192 ? -21.478 -0.734 30.130 1.00 98.25 192 LEU A O 1
ATOM 1481 N N . SER A 1 193 ? -21.917 -1.086 27.954 1.00 98.19 193 SER A N 1
ATOM 1482 C CA . SER A 1 193 ? -23.312 -0.638 28.011 1.00 98.19 193 SER A CA 1
ATOM 1483 C C . SER A 1 193 ? -24.153 -1.545 28.912 1.00 98.19 193 SER A C 1
ATOM 1485 O O . SER A 1 193 ? -24.895 -1.054 29.767 1.00 98.19 193 SER A O 1
ATOM 1487 N N . GLU A 1 194 ? -23.974 -2.860 28.791 1.00 98.25 194 GLU A N 1
ATOM 1488 C CA . GLU A 1 194 ? -24.682 -3.839 29.613 1.00 98.25 194 GLU A CA 1
ATOM 1489 C C . GLU A 1 194 ? -24.264 -3.759 31.085 1.00 98.25 194 GLU A C 1
ATOM 1491 O O . GLU A 1 194 ? -25.111 -3.696 31.976 1.00 98.25 194 GLU A O 1
ATOM 1496 N N . SER A 1 195 ? -22.964 -3.625 31.352 1.00 98.38 195 SER A N 1
ATOM 1497 C CA . SER A 1 195 ? -22.445 -3.393 32.703 1.00 98.38 195 SER A CA 1
ATOM 1498 C C . SER A 1 195 ? -23.034 -2.123 33.330 1.00 98.38 195 SER A C 1
ATOM 1500 O O . SER A 1 195 ? -23.483 -2.136 34.478 1.00 98.38 195 SER A O 1
ATOM 1502 N N . ARG A 1 196 ? -23.136 -1.027 32.565 1.00 98.44 196 ARG A N 1
ATOM 1503 C CA . ARG A 1 196 ? -23.770 0.220 33.031 1.00 98.44 196 ARG A CA 1
ATOM 1504 C C . ARG A 1 196 ? -25.253 0.042 33.347 1.00 98.44 196 ARG A C 1
ATOM 1506 O O . ARG A 1 196 ? -25.718 0.595 34.343 1.00 98.44 196 ARG A O 1
ATOM 1513 N N . ARG A 1 197 ? -25.991 -0.717 32.531 1.00 98.25 197 ARG A N 1
ATOM 1514 C CA . ARG A 1 197 ? -27.401 -1.041 32.800 1.00 98.25 197 ARG A CA 1
ATOM 1515 C C . ARG A 1 197 ? -27.547 -1.848 34.080 1.00 98.25 197 ARG A C 1
ATOM 1517 O O . ARG A 1 197 ? -28.341 -1.469 34.934 1.00 98.25 197 ARG A O 1
ATOM 1524 N N . LEU A 1 198 ? -26.734 -2.887 34.244 1.00 98.44 198 LEU A N 1
ATOM 1525 C CA . LEU A 1 198 ? -26.750 -3.731 35.433 1.00 98.44 198 LEU A CA 1
ATOM 1526 C C . LEU A 1 198 ? -26.433 -2.928 36.703 1.00 98.44 198 LEU A C 1
ATOM 1528 O O . LEU A 1 198 ? -27.140 -3.054 37.699 1.00 98.44 198 LEU A O 1
ATOM 1532 N N . VAL A 1 199 ? -25.438 -2.038 36.656 1.00 98.38 199 VAL A N 1
ATOM 1533 C CA . VAL A 1 199 ? -25.132 -1.123 37.770 1.00 98.38 199 VAL A CA 1
ATOM 1534 C C . VAL A 1 199 ? -26.311 -0.196 38.078 1.00 98.38 199 VAL A C 1
ATOM 1536 O O . VAL A 1 199 ? -26.630 0.002 39.249 1.00 98.38 199 VAL A O 1
ATOM 1539 N N . ALA A 1 200 ? -26.985 0.350 37.062 1.00 98.19 200 ALA A N 1
ATOM 1540 C CA . ALA A 1 200 ? -28.156 1.203 37.267 1.00 98.19 200 ALA A CA 1
ATOM 1541 C C . ALA A 1 200 ? -29.326 0.441 37.916 1.00 98.19 200 ALA A C 1
ATOM 1543 O O . ALA A 1 200 ? -29.961 0.969 38.830 1.00 98.19 200 ALA A O 1
ATOM 1544 N N . THR A 1 201 ? -29.576 -0.803 37.498 1.00 98.31 201 THR A N 1
ATOM 1545 C CA . THR A 1 201 ? -30.590 -1.675 38.110 1.00 98.31 201 THR A CA 1
ATOM 1546 C C . THR A 1 201 ? -30.248 -1.987 39.564 1.00 98.31 201 THR A C 1
ATOM 1548 O O . THR A 1 201 ? -31.079 -1.770 40.442 1.00 98.31 201 THR A O 1
ATOM 1551 N N . LEU A 1 202 ? -29.010 -2.405 39.845 1.00 98.19 202 LEU A N 1
ATOM 1552 C CA . LEU A 1 202 ? -28.564 -2.692 41.211 1.00 98.19 202 LEU A CA 1
ATOM 1553 C C . LEU A 1 202 ? -28.656 -1.464 42.124 1.00 98.19 202 LEU A C 1
ATOM 1555 O O . LEU A 1 202 ? -28.998 -1.593 43.298 1.00 98.19 202 LEU A O 1
ATOM 1559 N N . LEU A 1 203 ? -28.373 -0.269 41.597 1.00 98.38 203 LEU A N 1
ATOM 1560 C CA . LEU A 1 203 ? -28.514 0.975 42.347 1.00 98.38 203 LEU A CA 1
ATOM 1561 C C . LEU A 1 203 ? -29.982 1.269 42.691 1.00 98.38 203 LEU A C 1
ATOM 1563 O O . LEU A 1 203 ? -30.273 1.649 43.824 1.00 98.38 203 LEU A O 1
ATOM 1567 N N . ALA A 1 204 ? -30.901 1.078 41.741 1.00 98.00 204 ALA A N 1
ATOM 1568 C CA . ALA A 1 204 ? -32.333 1.251 41.980 1.00 98.00 204 ALA A CA 1
ATOM 1569 C C . ALA A 1 204 ? -32.860 0.246 43.021 1.00 98.00 204 ALA A C 1
ATOM 1571 O O . ALA A 1 204 ? -33.570 0.636 43.952 1.00 98.00 204 ALA A O 1
ATOM 1572 N N . ASP A 1 205 ? -32.444 -1.019 42.924 1.00 98.12 205 ASP A N 1
ATOM 1573 C CA . ASP A 1 205 ? -32.802 -2.066 43.886 1.00 98.12 205 ASP A CA 1
ATOM 1574 C C . ASP A 1 205 ? -32.256 -1.757 45.287 1.00 98.12 205 ASP A C 1
ATOM 1576 O O . ASP A 1 205 ? -32.957 -1.923 46.290 1.00 98.12 205 ASP A O 1
ATOM 1580 N N . ALA A 1 206 ? -31.017 -1.261 45.377 1.00 97.81 206 ALA A N 1
ATOM 1581 C CA . ALA A 1 206 ? -30.417 -0.843 46.640 1.00 97.81 206 ALA A CA 1
ATOM 1582 C C . ALA A 1 206 ? -31.210 0.302 47.290 1.00 97.81 206 ALA A C 1
ATOM 1584 O O . ALA A 1 206 ? -31.549 0.214 48.471 1.00 97.81 206 ALA A O 1
ATOM 1585 N N . GLN A 1 207 ? -31.586 1.327 46.519 1.00 97.88 207 GLN A N 1
ATOM 1586 C CA . GLN A 1 207 ? -32.418 2.434 47.005 1.00 97.88 207 GLN A CA 1
ATOM 1587 C C . GLN A 1 207 ? -33.795 1.950 47.482 1.00 97.88 207 GLN A C 1
ATOM 1589 O O . GLN A 1 207 ? -34.270 2.371 48.538 1.00 97.88 207 GLN A O 1
ATOM 1594 N N . GLN A 1 208 ? -34.428 1.030 46.751 1.00 97.88 208 GLN A N 1
ATOM 1595 C CA . GLN A 1 208 ? -35.709 0.451 47.159 1.00 97.88 208 GLN A CA 1
ATOM 1596 C C . GLN A 1 208 ? -35.588 -0.359 48.458 1.00 97.88 208 GLN A C 1
ATOM 1598 O O . GLN A 1 208 ? -36.460 -0.282 49.329 1.00 97.88 208 GLN A O 1
ATOM 1603 N N . ASN A 1 209 ? -34.510 -1.128 48.610 1.00 97.38 209 ASN A N 1
ATOM 1604 C CA . ASN A 1 209 ? -34.252 -1.900 49.822 1.00 97.38 209 ASN A CA 1
ATOM 1605 C C . ASN A 1 209 ? -33.968 -0.999 51.030 1.00 97.38 209 ASN A C 1
ATOM 1607 O O . ASN A 1 209 ? -34.448 -1.300 52.121 1.00 97.38 209 ASN A O 1
ATOM 1611 N N . GLU A 1 210 ? -33.262 0.120 50.852 1.00 97.94 210 GLU A N 1
ATOM 1612 C CA . GLU A 1 210 ? -33.083 1.116 51.916 1.00 97.94 210 GLU A CA 1
ATOM 1613 C C . GLU A 1 210 ? -34.418 1.692 52.399 1.00 97.94 210 GLU A C 1
ATOM 1615 O O . GLU A 1 210 ? -34.635 1.809 53.607 1.00 97.94 210 GLU A O 1
ATOM 1620 N N . VAL A 1 211 ? -35.336 2.013 51.479 1.00 97.69 211 VAL A N 1
ATOM 1621 C CA . VAL A 1 211 ? -36.684 2.487 51.835 1.00 97.69 211 VAL A CA 1
ATOM 1622 C C . VAL A 1 211 ? -37.436 1.421 52.631 1.00 97.69 211 VAL A C 1
ATOM 1624 O O . VAL A 1 211 ? -37.926 1.711 53.722 1.00 97.69 211 VAL A O 1
ATOM 1627 N N . ARG A 1 212 ? -37.451 0.168 52.157 1.00 97.31 212 ARG A N 1
ATOM 1628 C CA . ARG A 1 212 ? -38.084 -0.952 52.878 1.00 97.31 212 ARG A CA 1
ATOM 1629 C C . ARG A 1 212 ? -37.490 -1.169 54.268 1.00 97.31 212 ARG A C 1
ATOM 1631 O O . ARG A 1 212 ? -38.229 -1.420 55.217 1.00 97.31 212 ARG A O 1
ATOM 1638 N N . LEU A 1 213 ? -36.168 -1.066 54.408 1.00 97.62 213 LEU A N 1
ATOM 1639 C CA . LEU A 1 213 ? -35.495 -1.184 55.702 1.00 97.62 213 LEU A CA 1
ATOM 1640 C C . LEU A 1 213 ? -35.923 -0.072 56.663 1.00 97.62 213 LEU A C 1
ATOM 1642 O O . LEU A 1 213 ? -36.180 -0.365 57.831 1.00 97.62 213 LEU A O 1
ATOM 1646 N N . ARG A 1 214 ? -36.057 1.174 56.189 1.00 97.62 214 ARG A N 1
ATOM 1647 C CA . ARG A 1 214 ? -36.580 2.282 57.008 1.00 97.62 214 ARG A CA 1
ATOM 1648 C C . ARG A 1 214 ? -38.024 2.035 57.435 1.00 97.62 214 ARG A C 1
ATOM 1650 O O . ARG A 1 214 ? -38.326 2.144 58.619 1.00 97.62 214 ARG A O 1
ATOM 1657 N N . GLU A 1 215 ? -38.892 1.620 56.515 1.00 97.25 215 GLU A N 1
ATOM 1658 C CA . GLU A 1 215 ? -40.290 1.290 56.828 1.00 97.25 215 GLU A CA 1
ATOM 1659 C C . GLU A 1 215 ? -40.393 0.164 57.870 1.00 97.25 215 GLU A C 1
ATOM 1661 O O . GLU A 1 215 ? -41.181 0.251 58.817 1.00 97.25 215 GLU A O 1
ATOM 1666 N N . MET A 1 216 ? -39.562 -0.878 57.743 1.00 96.81 216 MET A N 1
ATOM 1667 C CA . MET A 1 216 ? -39.479 -1.962 58.725 1.00 96.81 216 MET A CA 1
ATOM 1668 C C . MET A 1 216 ? -38.971 -1.476 60.084 1.00 96.81 216 MET A C 1
ATOM 1670 O O . MET A 1 216 ? -39.513 -1.888 61.110 1.00 96.81 216 MET A O 1
ATOM 1674 N N . GLN A 1 217 ? -37.963 -0.600 60.117 1.00 97.31 217 GLN A N 1
ATOM 1675 C CA . GLN A 1 217 ? -37.469 0.001 61.359 1.00 97.31 217 GLN A CA 1
ATOM 1676 C C . GLN A 1 217 ? -38.563 0.825 62.049 1.00 97.31 217 GLN A C 1
ATOM 1678 O O . GLN A 1 217 ? -38.804 0.649 63.242 1.00 97.31 217 GLN A O 1
ATOM 1683 N N . GLU A 1 218 ? -39.290 1.660 61.309 1.00 97.06 218 GLU A N 1
ATOM 1684 C CA . GLU A 1 218 ? -40.410 2.442 61.843 1.00 97.06 218 GLU A CA 1
ATOM 1685 C C . GLU A 1 218 ? -41.564 1.555 62.335 1.00 97.06 218 GLU A C 1
ATOM 1687 O O . GLU A 1 218 ? -42.195 1.842 63.356 1.00 97.06 218 GLU A O 1
ATOM 1692 N N . ALA A 1 219 ? -41.864 0.460 61.632 1.00 96.31 219 ALA A N 1
ATOM 1693 C CA . ALA A 1 219 ? -42.852 -0.524 62.072 1.00 96.31 219 ALA A CA 1
ATOM 1694 C C . ALA A 1 219 ? -42.407 -1.251 63.353 1.00 96.31 219 ALA A C 1
ATOM 1696 O O . ALA A 1 219 ? -43.209 -1.416 64.276 1.00 96.31 219 ALA A O 1
ATOM 1697 N N . ALA A 1 220 ? -41.132 -1.636 63.450 1.00 95.31 220 ALA A N 1
ATOM 1698 C CA . ALA A 1 220 ? -40.569 -2.269 64.638 1.00 95.31 220 ALA A CA 1
ATOM 1699 C C . ALA A 1 220 ? 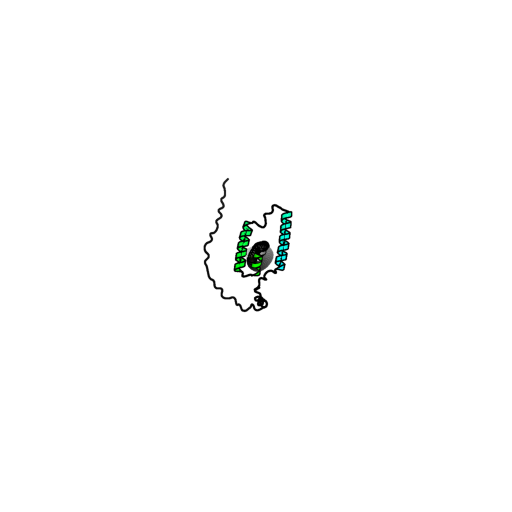-40.620 -1.334 65.856 1.00 95.31 220 ALA A C 1
ATOM 1701 O O . ALA A 1 220 ? -41.047 -1.759 66.929 1.00 95.31 220 ALA A O 1
ATOM 1702 N N . VAL A 1 221 ? -40.274 -0.052 65.684 1.00 97.25 221 VAL A N 1
ATOM 1703 C CA . VAL A 1 221 ? -40.367 0.968 66.745 1.00 97.25 221 VAL A CA 1
ATOM 1704 C C . VAL A 1 221 ? -41.810 1.144 67.218 1.00 97.25 221 VAL A C 1
ATOM 1706 O O . VAL A 1 221 ? -42.064 1.126 68.423 1.00 97.25 221 VAL A O 1
ATOM 1709 N N . ARG A 1 222 ? -42.775 1.248 66.294 1.00 96.31 222 ARG A N 1
ATOM 1710 C CA . ARG A 1 222 ? -44.206 1.314 66.643 1.00 96.31 222 ARG A CA 1
ATOM 1711 C C . ARG A 1 222 ? -44.657 0.084 67.425 1.00 96.31 222 ARG A C 1
ATOM 1713 O O . ARG A 1 222 ? -45.296 0.220 68.463 1.00 96.31 222 ARG A O 1
ATOM 1720 N N . THR A 1 223 ? -44.277 -1.105 66.962 1.00 95.56 223 THR A N 1
ATOM 1721 C CA . THR A 1 223 ? -44.631 -2.369 67.622 1.00 95.56 223 THR A CA 1
ATOM 1722 C C . THR A 1 223 ? -44.034 -2.440 69.029 1.00 95.56 223 THR A C 1
ATOM 1724 O O . THR A 1 223 ? -44.742 -2.771 69.977 1.00 95.56 223 THR A O 1
ATOM 1727 N N . ALA A 1 224 ? -42.770 -2.045 69.205 1.00 95.25 224 ALA A N 1
ATOM 1728 C CA . ALA A 1 224 ? -42.138 -1.959 70.521 1.00 95.25 224 ALA A CA 1
ATOM 1729 C C . ALA A 1 224 ? -42.882 -0.993 71.463 1.00 95.25 224 ALA A C 1
ATOM 1731 O O . ALA A 1 224 ? -43.102 -1.325 72.627 1.00 95.25 224 ALA A O 1
ATOM 1732 N N . GLY A 1 225 ? -43.338 0.156 70.951 1.00 95.12 225 GLY A N 1
ATOM 1733 C CA . GLY A 1 225 ? -44.211 1.080 71.684 1.00 95.12 225 GLY A CA 1
ATOM 1734 C C . GLY A 1 225 ? -45.503 0.409 72.158 1.00 95.12 225 GLY A C 1
ATOM 1735 O O . GLY A 1 225 ? -45.789 0.414 73.353 1.00 95.12 225 GLY A O 1
ATOM 1736 N N . THR A 1 226 ? -46.226 -0.264 71.254 1.00 95.81 226 THR A N 1
ATOM 1737 C CA . THR A 1 226 ? -47.479 -0.965 71.604 1.00 95.81 226 THR A CA 1
ATOM 1738 C C . THR A 1 226 ? -47.278 -2.090 72.624 1.00 95.81 226 THR A C 1
ATOM 1740 O O . THR A 1 226 ? -48.116 -2.292 73.500 1.00 95.81 226 THR A O 1
ATOM 1743 N N . VAL A 1 227 ? -46.155 -2.814 72.555 1.00 95.75 227 VAL A N 1
ATOM 1744 C CA . VAL A 1 227 ? -45.819 -3.866 73.527 1.00 95.75 227 VAL A CA 1
ATOM 1745 C C . VAL A 1 227 ? -45.539 -3.264 74.904 1.00 95.75 227 VAL A C 1
ATOM 1747 O O . VAL A 1 227 ? -46.002 -3.810 75.903 1.00 95.75 227 VAL A O 1
ATOM 1750 N N . ASN A 1 228 ? -44.836 -2.131 74.972 1.00 95.00 228 ASN A N 1
ATOM 1751 C CA . ASN A 1 228 ? -44.588 -1.433 76.235 1.00 95.00 228 ASN A CA 1
ATOM 1752 C C . ASN A 1 228 ? -45.887 -0.923 76.876 1.00 95.00 228 ASN A C 1
ATOM 1754 O O . ASN A 1 228 ? -46.065 -1.063 78.086 1.00 95.00 228 ASN A O 1
ATOM 1758 N N . GLU A 1 229 ? -46.812 -0.386 76.080 1.00 94.88 229 GLU A N 1
ATOM 1759 C CA . GLU A 1 229 ? -48.139 0.026 76.559 1.00 94.88 229 GLU A CA 1
ATOM 1760 C C . GLU A 1 229 ? -48.942 -1.167 77.101 1.00 94.88 229 GLU A C 1
ATOM 1762 O O . GLU A 1 229 ? -49.471 -1.110 78.212 1.00 94.88 229 GLU A O 1
ATOM 1767 N N . LEU A 1 230 ? -48.979 -2.285 76.368 1.00 93.50 230 LEU A N 1
ATOM 1768 C CA . LEU A 1 230 ? -49.626 -3.522 76.823 1.00 93.50 230 LEU A CA 1
ATOM 1769 C C . LEU A 1 230 ? -49.010 -4.063 78.118 1.00 93.50 230 LEU A C 1
ATOM 1771 O O . LEU A 1 230 ? -49.734 -4.555 78.989 1.00 93.50 230 LEU A O 1
ATOM 1775 N N . LEU A 1 231 ? -47.686 -3.972 78.265 1.00 95.31 231 LEU A N 1
ATOM 1776 C CA . LEU A 1 231 ? -46.991 -4.381 79.482 1.00 95.31 231 LEU A CA 1
ATOM 1777 C C . LEU A 1 231 ? -47.424 -3.523 80.679 1.00 95.31 231 LEU A C 1
ATOM 1779 O O . LEU A 1 231 ? -47.716 -4.082 81.734 1.00 95.31 231 LEU A O 1
ATOM 1783 N N . ALA A 1 232 ? -47.527 -2.201 80.509 1.00 94.44 232 ALA A N 1
ATOM 1784 C CA . ALA A 1 232 ? -47.997 -1.293 81.556 1.00 94.44 232 ALA A CA 1
ATOM 1785 C C . ALA A 1 232 ? -49.438 -1.617 81.989 1.00 94.44 232 ALA A C 1
ATOM 1787 O O . ALA A 1 232 ? -49.697 -1.799 83.178 1.00 94.44 232 ALA A O 1
ATOM 1788 N N . VAL A 1 233 ? -50.354 -1.811 81.032 1.00 95.00 233 VAL A N 1
ATOM 1789 C CA . VAL A 1 233 ? -51.743 -2.226 81.320 1.00 95.00 233 VAL A CA 1
ATOM 1790 C C . VAL A 1 233 ? -51.786 -3.569 82.057 1.00 95.00 233 VAL A C 1
ATOM 1792 O O . VAL A 1 233 ? -52.585 -3.768 82.974 1.00 95.00 233 VAL A O 1
ATOM 1795 N N . THR A 1 234 ? -50.915 -4.508 81.682 1.00 94.06 234 THR A N 1
ATOM 1796 C CA . THR A 1 234 ? -50.831 -5.815 82.347 1.00 94.06 234 THR A CA 1
ATOM 1797 C C . THR A 1 234 ? -50.348 -5.671 83.792 1.00 94.06 234 THR A C 1
ATOM 1799 O O . THR A 1 234 ? -50.934 -6.280 84.686 1.00 94.06 234 THR A O 1
ATOM 1802 N N . GLN A 1 235 ? -49.345 -4.823 84.044 1.00 93.88 235 GLN A N 1
ATOM 1803 C CA . GLN A 1 235 ? -48.861 -4.521 85.395 1.00 93.88 235 GLN A CA 1
ATOM 1804 C C . GLN A 1 235 ? -49.949 -3.872 86.266 1.00 93.88 235 GLN A C 1
ATOM 1806 O O . GLN A 1 235 ? -50.134 -4.282 87.413 1.00 93.88 235 GLN A O 1
ATOM 1811 N N . GLU A 1 236 ? -50.709 -2.913 85.727 1.00 93.50 236 GLU A N 1
ATOM 1812 C CA . GLU A 1 236 ? -51.840 -2.292 86.435 1.00 93.50 236 GLU A CA 1
ATOM 1813 C C . GLU A 1 236 ? -52.929 -3.311 86.786 1.00 93.50 236 GLU A C 1
ATOM 1815 O O . GLU A 1 236 ? -53.421 -3.349 87.918 1.00 93.50 236 GLU A O 1
ATOM 1820 N N . ARG A 1 237 ? -53.284 -4.182 85.834 1.00 93.12 237 ARG A N 1
ATOM 1821 C CA . ARG A 1 237 ? -54.252 -5.261 86.057 1.00 93.12 237 ARG A CA 1
ATOM 1822 C C . ARG A 1 237 ? -53.793 -6.197 87.172 1.00 93.12 237 ARG A C 1
ATOM 1824 O O . ARG A 1 237 ? -54.596 -6.561 88.030 1.00 93.12 237 ARG A O 1
ATOM 1831 N N . ASP A 1 238 ? -52.528 -6.597 87.164 1.00 94.38 238 ASP A N 1
ATOM 1832 C CA . ASP A 1 238 ? -51.986 -7.526 88.154 1.00 94.38 238 ASP A CA 1
ATOM 1833 C C . ASP A 1 238 ? -51.943 -6.883 89.558 1.00 94.38 238 ASP A C 1
ATOM 1835 O O . ASP A 1 238 ? -52.285 -7.540 90.546 1.00 94.38 238 ASP A O 1
ATOM 1839 N N . ALA A 1 239 ? -51.644 -5.581 89.654 1.00 91.25 239 ALA A N 1
ATOM 1840 C CA . ALA A 1 239 ? -51.750 -4.816 90.900 1.00 91.25 239 ALA A CA 1
ATOM 1841 C C . ALA A 1 239 ? -53.200 -4.738 91.418 1.00 91.25 239 ALA A C 1
ATOM 1843 O O . ALA A 1 239 ? -53.455 -4.973 92.602 1.00 91.25 239 ALA A O 1
ATOM 1844 N N . ALA A 1 240 ? -54.171 -4.480 90.537 1.00 90.81 240 ALA A N 1
ATOM 1845 C CA . ALA A 1 240 ? -55.589 -4.483 90.899 1.00 90.81 240 ALA A CA 1
ATOM 1846 C C . ALA A 1 240 ? -56.057 -5.867 91.387 1.00 90.81 240 ALA A C 1
ATOM 1848 O O . ALA A 1 240 ? -56.799 -5.972 92.364 1.00 90.81 240 ALA A O 1
ATOM 1849 N N . GLN A 1 241 ? -55.591 -6.946 90.753 1.00 93.31 241 GLN A N 1
ATOM 1850 C CA . GLN A 1 241 ? -55.886 -8.310 91.197 1.00 93.31 241 GLN A CA 1
ATOM 1851 C C . GLN A 1 241 ? -55.290 -8.624 92.572 1.00 93.31 241 GLN A C 1
ATOM 1853 O O . GLN A 1 241 ? -55.935 -9.323 93.356 1.00 93.31 241 GLN A O 1
ATOM 1858 N N . ALA A 1 242 ? -54.092 -8.123 92.881 1.00 91.69 242 ALA A N 1
ATOM 1859 C CA . ALA A 1 242 ? -53.502 -8.264 94.210 1.00 91.69 242 ALA A CA 1
ATOM 1860 C C . ALA A 1 242 ? -54.378 -7.591 95.279 1.00 91.69 242 ALA A C 1
ATOM 1862 O O . ALA A 1 242 ? -54.745 -8.240 96.256 1.00 91.69 242 ALA A O 1
ATOM 1863 N N . LEU A 1 243 ? -54.825 -6.353 95.032 1.00 92.81 243 LEU A N 1
ATOM 1864 C CA . LEU A 1 243 ? -55.754 -5.647 95.923 1.00 92.81 243 LEU A CA 1
ATOM 1865 C C . LEU A 1 243 ? -57.061 -6.422 96.140 1.00 92.81 243 LEU A C 1
ATOM 1867 O O . LEU A 1 243 ? -57.545 -6.519 97.266 1.00 92.81 243 LEU A O 1
ATOM 1871 N N . ILE A 1 244 ? -57.628 -7.014 95.084 1.00 92.31 244 ILE A N 1
ATOM 1872 C CA . ILE A 1 244 ? -58.839 -7.842 95.199 1.00 92.31 244 ILE A CA 1
ATOM 1873 C C . ILE A 1 244 ? -58.591 -9.059 96.100 1.00 92.31 244 ILE A C 1
ATOM 1875 O O . ILE A 1 244 ? -59.433 -9.362 96.948 1.00 92.31 244 ILE A O 1
ATOM 1879 N N . ARG A 1 245 ? -57.452 -9.748 95.950 1.00 92.25 245 ARG A N 1
ATOM 1880 C CA . ARG A 1 245 ? -57.101 -10.888 96.817 1.00 92.25 245 ARG A CA 1
ATOM 1881 C C . ARG A 1 245 ? -56.941 -10.459 98.273 1.00 92.25 245 ARG A C 1
ATOM 1883 O O . ARG A 1 245 ? -57.436 -11.157 99.154 1.00 92.25 245 ARG A O 1
ATOM 1890 N N . ASP A 1 246 ? -56.310 -9.316 98.525 1.00 92.25 246 ASP A N 1
ATOM 1891 C CA . ASP A 1 246 ? -56.143 -8.780 99.879 1.00 92.25 246 ASP A CA 1
ATOM 1892 C C . ASP A 1 246 ? -57.496 -8.438 100.521 1.00 92.25 246 ASP A C 1
ATOM 1894 O O . ASP A 1 246 ? -57.748 -8.791 101.675 1.00 92.25 246 ASP A O 1
ATOM 1898 N N . ILE A 1 247 ? -58.414 -7.833 99.759 1.00 89.81 247 ILE A N 1
ATOM 1899 C CA . ILE A 1 247 ? -59.789 -7.568 100.207 1.00 89.81 247 ILE A CA 1
ATOM 1900 C C . ILE A 1 247 ? -60.522 -8.879 100.519 1.00 89.81 247 ILE A C 1
ATOM 1902 O O . ILE A 1 247 ? -61.159 -8.990 101.565 1.00 89.81 247 ILE A O 1
ATOM 1906 N N . GLN A 1 248 ? -60.419 -9.894 99.658 1.00 88.81 248 GLN A N 1
ATOM 1907 C CA . GLN A 1 248 ? -61.022 -11.208 99.911 1.00 88.81 248 GLN A CA 1
ATOM 1908 C C . GLN A 1 248 ? -60.449 -11.868 101.172 1.00 88.81 248 GLN A C 1
ATOM 1910 O O . GLN A 1 248 ? -61.198 -12.441 101.963 1.00 88.81 248 GLN A O 1
ATOM 1915 N N . ALA A 1 249 ? -59.139 -11.754 101.400 1.00 85.25 249 ALA A N 1
ATOM 1916 C CA . ALA A 1 249 ? -58.498 -12.247 102.614 1.00 85.25 249 ALA A CA 1
ATOM 1917 C C . ALA A 1 249 ? -58.990 -11.512 103.873 1.00 85.25 249 ALA A C 1
ATOM 1919 O O . ALA A 1 249 ? -59.167 -12.149 104.910 1.00 85.25 249 ALA A O 1
ATOM 1920 N N . LEU A 1 250 ? -59.243 -10.201 103.791 1.00 86.00 250 LEU A N 1
ATOM 1921 C CA . LEU A 1 250 ? -59.847 -9.421 104.876 1.00 86.00 250 LEU A CA 1
ATOM 1922 C C . LEU A 1 250 ? -61.296 -9.841 105.148 1.00 86.00 250 LEU A C 1
ATOM 1924 O O . LEU A 1 250 ? -61.639 -10.093 106.299 1.00 86.00 250 LEU A O 1
ATOM 1928 N N . ILE A 1 251 ? -62.124 -9.987 104.109 1.00 85.31 251 ILE A N 1
ATOM 1929 C CA . ILE A 1 251 ? -63.520 -10.440 104.240 1.00 85.31 251 ILE A CA 1
ATOM 1930 C C . ILE A 1 251 ? -63.579 -11.811 104.927 1.00 85.31 251 ILE A C 1
ATOM 1932 O O . ILE A 1 251 ? -64.345 -11.995 105.869 1.00 85.31 251 ILE A O 1
ATOM 1936 N N . ASN A 1 252 ? -62.721 -12.749 104.520 1.00 83.56 252 ASN A N 1
ATOM 1937 C CA . ASN A 1 252 ? -62.658 -14.090 105.107 1.00 83.56 252 ASN A CA 1
ATOM 1938 C C . ASN A 1 252 ? -62.152 -14.118 106.562 1.00 83.56 252 ASN A C 1
ATOM 1940 O O . ASN A 1 252 ? -62.285 -15.146 107.213 1.00 83.56 252 ASN A O 1
ATOM 1944 N N . ARG A 1 253 ? -61.552 -13.033 107.071 1.00 75.81 253 ARG A N 1
ATOM 1945 C CA . ARG A 1 253 ? -61.160 -12.888 108.488 1.00 75.81 253 ARG A CA 1
ATOM 1946 C C . ARG A 1 253 ? -62.241 -12.230 109.350 1.00 75.81 253 ARG A C 1
ATOM 1948 O O . ARG A 1 253 ? -62.111 -12.238 110.570 1.00 75.81 253 ARG A O 1
ATOM 1955 N N . CYS A 1 254 ? -63.245 -11.612 108.730 1.00 64.31 254 CYS A N 1
ATOM 1956 C CA . CYS A 1 254 ? -64.347 -10.936 109.415 1.00 64.31 254 CYS A CA 1
ATOM 1957 C C . CYS A 1 254 ? -65.625 -11.788 109.513 1.00 64.31 254 CYS A C 1
ATOM 1959 O O . CYS A 1 254 ? -66.544 -11.386 110.224 1.00 64.31 254 CYS A O 1
ATOM 1961 N N . ASN A 1 255 ? -65.667 -12.934 108.830 1.00 53.22 255 ASN A N 1
ATOM 1962 C CA . ASN A 1 255 ? -66.643 -14.010 109.034 1.00 53.22 255 ASN A CA 1
ATOM 1963 C C . ASN A 1 255 ? -66.047 -15.096 109.933 1.00 53.22 255 ASN A C 1
ATOM 1965 O O . ASN A 1 255 ? -66.834 -15.730 110.667 1.00 53.22 255 ASN A O 1
#

Foldseek 3Di:
DDDDDDDDDDDDDDDDDDDDDDPDDDDPPPPDDDDPDDDPPDPPDPVPDPPPPDPVVLVVVLVVVVVVLVVVCVVPVPPDPLDDPVVLVVLLVVQVVCCVVVVDPVSNVCCVPPVVSSSSSSSVVVVVVVVVVVVVVVVVVVVVVVVVVVVVVVVVVVVVVVVVVVVVVVVVVVVVVVVVVVVVVVVVVVVVVVVVVVVVVVVVVVVVVVVVVVVVVVVVVVVVVVVVVVVVVVVVVVVVVVVVVVVVVVVVVVD

Secondary structure (DSSP, 8-state):
---------PPP---------------TTS--SS--SS-SS-S-------PPPPHHHHHHHHHHHHHHHHHHHHH-TTSPPS--HHHHHHHHHHHHHHHHHS--HHHHHHHHH-HHHHHHHHHHHHHHHHHHHHHHHHHHHHHHHHHHHHHHHHHHHHHHHHHHHHHHHHHHHHHHHHHHHHHHHHHHHHHHHHHHHHHHHHHHHHHHHHHHHHHHHHHHHHHHHHHHHHHHHHHHHHHHHHHHHHHHHHHHHH-

Sequence (255 aa):
MSALFLTWQLPTLADAGVQDGELSGVDESDIHGLGASQLSEANDLVPSQLAIPDYELIADLMNAAQSAYRRHQQVDPSASPLFDPDHITDTMRALHELARNTDSFSFRDIVSTDPDRATFAYVAHTTANSSATNIINALDRQNHDLRIQLRTARLSITQLTSDNAALQQQITDASAQHDVDQDQVRDLGEQLSESRRLVATLLADAQQNEVRLREMQEAAVRTAGTVNELLAVTQERDAAQALIRDIQALINRCN

pLDDT: mean 70.78, std 24.8, range [30.95, 98.5]

Radius of gyration: 62.61 Å; chains: 1; bounding box: 124×59×176 Å